Protein AF-A7THE0-F1 (afdb_monomer)

Foldseek 3Di:
DDPVVVVVVVVVVLVVLVVCPVVDDPSDRDDDPPPPPDPPPDPPDDDPVNVVVVVVVVVVVVVVVVVVVVVVVVVVVVVVVVVVVVVVVVVVVVVVLVVVQVVCVVVVNQDPVSVVVVVVVVVVVVVCVVVVVDDPVRVVVVVVVVVVVCVVCCPDPVNVVVVVVVVVVVVVVVVPDPPPPDDDDPPPPPDDPPDDPPPDDPDDPDDDDDDDDDDD

Radius of gyration: 45.32 Å; Cα contacts (8 Å, |Δi|>4): 30; chains: 1; bounding box: 118×80×80 Å

Sequence (216 aa):
MSSTGKATELQATMAVNSLLSNILPGANKMRKSNDNNNNKKNSKGTSKAQLIDRNLKRNLEIMDLDTHKFTKKNKIKKNKKIKKNVIKQNELKEIADLEIFKKHKIENNLTLSEKKKLNKIISKNLNKIKSRELDSDDQEELDDVQKFILDQTSNSQSYNKSKKRKTRRKEFKEFKNPDKNSSMDHRYPGLTPGLAPVGLSDEEDSSDEDDDRNDY

InterPro domains:
  IPR031404 Regulator of rDNA transcription 14 [PF17075] (6-206)

pLDDT: mean 77.17, std 16.47, range [40.34, 97.56]

Secondary structure (DSSP, 8-state):
--HHHHHHHHHHHHHHHHHHHHHSTT------TT--SS--SS-S---HHHHHHHHHHHHHHHHHHHHHHHHHHHHHHHHHHHHHHHHHHHHHHHHHHHHHHHHHHHTT---HHHHHHHHHHHHHHHHHHHTT---HHHHHHHHHHHHHHHHHHHTSHHHHHHHHHHHHHHHHHHHS-SS--S------TT--TT---TT--S--------------

Solvent-accessible surface area (backbone atoms only — not comparable to full-atom values): 13378 Å² total; per-residue (Å²): 132,70,71,66,57,58,56,54,49,53,52,50,52,51,52,51,39,52,52,44,33,73,73,40,91,87,41,75,59,83,68,67,88,82,74,80,81,79,85,88,78,82,82,83,77,71,49,74,66,53,53,50,52,52,50,52,51,52,49,50,51,53,50,51,54,50,50,52,54,49,49,52,54,49,50,53,53,50,51,53,51,51,53,52,51,52,51,54,53,49,53,53,48,53,52,54,51,49,54,50,49,52,50,26,56,76,70,69,65,64,47,74,68,53,52,52,53,51,51,53,51,51,54,53,53,52,49,40,63,70,67,68,71,58,55,76,69,57,46,53,55,47,52,51,50,50,49,53,50,47,60,66,48,54,72,34,67,66,46,48,52,52,52,55,54,53,51,55,57,51,53,60,52,64,75,63,61,94,81,70,93,64,97,68,81,88,69,59,88,87,70,58,89,93,57,79,72,89,83,70,76,97,77,78,92,70,86,76,85,81,76,93,79,78,93,133

Organism: Vanderwaltozyma polyspora (strain ATCC 22028 / DSM 70294 / BCRC 21397 / CBS 2163 / NBRC 10782 / NRRL Y-8283 / UCD 57-17) (NCBI:txid436907)

Mean predicted aligned error: 20.91 Å

Structure (mmCIF, N/CA/C/O backbone):
data_AF-A7THE0-F1
#
_entry.id   AF-A7THE0-F1
#
loop_
_atom_site.group_PDB
_atom_site.id
_atom_site.type_symbol
_atom_site.label_atom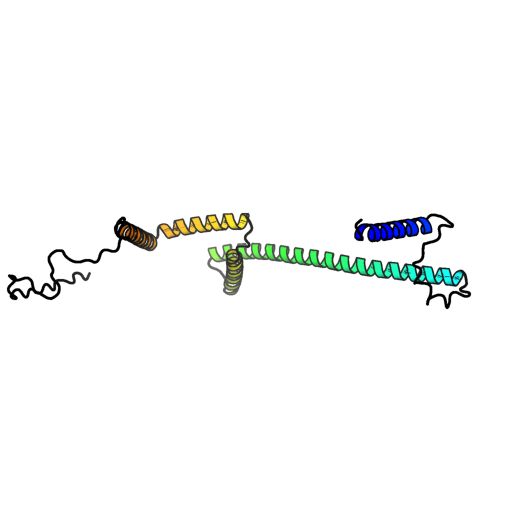_id
_atom_site.label_alt_id
_atom_site.label_comp_id
_atom_site.label_asym_id
_atom_site.label_entity_id
_atom_site.label_seq_id
_atom_site.pdbx_PDB_ins_code
_atom_site.Cartn_x
_atom_site.Cartn_y
_atom_site.Cartn_z
_atom_site.occupancy
_atom_site.B_iso_or_equiv
_atom_site.auth_seq_id
_atom_site.auth_comp_id
_atom_site.auth_asym_id
_atom_site.auth_atom_id
_atom_site.pdbx_PDB_model_num
ATOM 1 N N . MET A 1 1 ? 23.774 -27.500 -41.920 1.00 44.22 1 MET A N 1
ATOM 2 C CA . MET A 1 1 ? 24.676 -26.466 -41.357 1.00 44.22 1 MET A CA 1
ATOM 3 C C . MET A 1 1 ? 23.845 -25.229 -41.033 1.00 44.22 1 MET A C 1
ATOM 5 O O . MET A 1 1 ? 23.320 -24.627 -41.960 1.00 44.22 1 MET A O 1
ATOM 9 N N . SER A 1 2 ? 23.628 -24.922 -39.746 1.00 56.84 2 SER A N 1
ATOM 10 C CA . SER A 1 2 ? 22.669 -23.891 -39.303 1.00 56.84 2 SER A CA 1
ATOM 11 C C . SER A 1 2 ? 23.062 -22.488 -39.783 1.00 56.84 2 SER A C 1
ATOM 13 O O . SER A 1 2 ? 24.180 -22.034 -39.540 1.00 56.84 2 SER A O 1
ATOM 15 N N . SER A 1 3 ? 22.142 -21.787 -40.447 1.00 65.38 3 SER A N 1
ATOM 16 C CA . SER A 1 3 ? 22.335 -20.412 -40.932 1.00 65.38 3 SER A CA 1
ATOM 17 C C . SER A 1 3 ? 22.519 -19.397 -39.800 1.00 65.38 3 SER A C 1
ATOM 19 O O . SER A 1 3 ? 23.183 -18.379 -39.999 1.00 65.38 3 SER A O 1
ATOM 21 N N . THR A 1 4 ? 22.002 -19.687 -38.601 1.00 72.81 4 THR A N 1
ATOM 22 C CA . THR A 1 4 ? 22.133 -18.809 -37.428 1.00 72.81 4 THR A CA 1
ATOM 23 C C . THR A 1 4 ? 23.581 -18.686 -36.955 1.00 72.81 4 THR A C 1
ATOM 25 O O . THR A 1 4 ? 24.005 -17.591 -36.591 1.00 72.81 4 THR A O 1
ATOM 28 N N . GLY A 1 5 ? 24.366 -19.768 -37.050 1.00 81.88 5 GLY A N 1
ATOM 29 C CA . GLY A 1 5 ? 25.766 -19.794 -36.615 1.00 81.88 5 GLY A CA 1
ATOM 30 C C . GLY A 1 5 ? 26.656 -18.829 -37.403 1.00 81.88 5 GLY A C 1
ATOM 31 O O . GLY A 1 5 ? 27.457 -18.103 -36.817 1.00 81.88 5 GLY A O 1
ATOM 32 N N . LYS A 1 6 ? 26.442 -18.734 -38.723 1.00 82.75 6 LYS A N 1
ATOM 33 C CA . LYS A 1 6 ? 27.211 -17.834 -39.602 1.00 82.75 6 LYS A CA 1
ATOM 34 C C . LYS A 1 6 ? 26.997 -16.357 -39.262 1.00 82.75 6 LYS A C 1
ATOM 36 O O . LYS A 1 6 ? 27.933 -15.566 -39.335 1.00 82.75 6 LYS A O 1
ATOM 41 N N . ALA A 1 7 ? 25.774 -15.972 -38.887 1.00 83.31 7 ALA A N 1
ATOM 42 C CA . ALA A 1 7 ? 25.457 -14.591 -38.523 1.00 83.31 7 ALA A CA 1
ATOM 43 C C . ALA A 1 7 ? 26.103 -14.194 -37.186 1.00 83.31 7 ALA A C 1
ATOM 45 O O . ALA A 1 7 ? 26.684 -13.113 -37.077 1.00 83.31 7 ALA A O 1
ATOM 46 N N . THR A 1 8 ? 26.050 -15.086 -36.192 1.00 88.12 8 THR A N 1
ATOM 47 C CA . THR A 1 8 ? 26.706 -14.876 -34.893 1.00 88.12 8 THR A CA 1
ATOM 48 C C . THR A 1 8 ? 28.227 -14.832 -35.015 1.00 88.12 8 THR A C 1
ATOM 50 O O . THR A 1 8 ? 28.861 -13.977 -34.403 1.00 88.12 8 THR A O 1
ATOM 53 N N . GLU A 1 9 ? 28.816 -15.686 -35.854 1.00 87.38 9 GLU A N 1
ATOM 54 C CA . GLU A 1 9 ? 30.257 -15.706 -36.123 1.00 87.38 9 GLU A CA 1
ATOM 55 C C . GLU A 1 9 ? 30.718 -14.413 -36.817 1.00 87.38 9 GLU A C 1
ATOM 57 O O . GLU A 1 9 ? 31.704 -13.796 -36.410 1.00 87.38 9 GLU A O 1
ATOM 62 N N . LEU A 1 10 ? 29.950 -13.917 -37.795 1.00 86.88 10 LEU A N 1
ATOM 63 C CA . LEU A 1 10 ? 30.188 -12.608 -38.411 1.00 86.88 10 LEU A CA 1
ATOM 64 C C . LEU A 1 10 ? 30.108 -11.463 -37.392 1.00 86.88 10 LEU A C 1
ATOM 66 O O . LEU A 1 10 ? 30.933 -10.553 -37.412 1.00 86.88 10 LEU A O 1
ATOM 70 N N . GLN A 1 11 ? 29.145 -11.492 -36.472 1.00 85.25 11 GLN A N 1
ATOM 71 C CA . GLN A 1 11 ? 29.024 -10.449 -35.453 1.00 85.25 11 GLN A CA 1
ATOM 72 C C . GLN A 1 11 ? 30.190 -10.483 -34.453 1.00 85.25 11 GLN A C 1
ATOM 74 O O . GLN A 1 11 ? 30.722 -9.427 -34.098 1.00 85.25 11 GLN A O 1
ATOM 79 N N . ALA A 1 12 ? 30.621 -11.679 -34.043 1.00 87.44 12 ALA A N 1
ATOM 80 C CA . ALA A 1 12 ? 31.766 -11.867 -33.159 1.00 87.44 12 ALA A CA 1
ATOM 81 C C . ALA A 1 12 ? 33.075 -11.404 -33.820 1.00 87.44 12 ALA A C 1
ATOM 83 O O . ALA A 1 12 ? 33.818 -10.619 -33.230 1.00 87.44 12 ALA A O 1
ATOM 84 N N . THR A 1 13 ? 33.324 -11.798 -35.072 1.00 88.00 13 THR A N 1
ATOM 85 C CA . THR A 1 13 ? 34.516 -11.371 -35.827 1.00 88.00 13 THR A CA 1
ATOM 86 C C . THR A 1 13 ? 34.541 -9.857 -36.047 1.00 88.00 13 THR A C 1
ATOM 88 O O . THR A 1 13 ? 35.588 -9.231 -35.892 1.00 88.00 13 THR A O 1
ATOM 91 N N . MET A 1 14 ? 33.392 -9.224 -36.314 1.00 86.19 14 MET A N 1
ATOM 92 C CA . MET A 1 14 ? 33.298 -7.762 -36.411 1.00 86.19 14 MET A CA 1
ATOM 93 C C . MET A 1 14 ? 33.605 -7.053 -35.083 1.00 86.19 14 MET A C 1
ATOM 95 O O . MET A 1 14 ? 34.266 -6.011 -35.093 1.00 86.19 14 MET A O 1
ATOM 99 N N . ALA A 1 15 ? 33.146 -7.595 -33.951 1.00 86.50 15 ALA A N 1
ATOM 100 C CA . ALA A 1 15 ? 33.437 -7.038 -32.631 1.00 86.50 15 ALA A CA 1
ATOM 101 C C . ALA A 1 15 ? 34.935 -7.132 -32.302 1.00 86.50 15 ALA A C 1
ATOM 103 O O . ALA A 1 15 ? 35.536 -6.130 -31.911 1.00 86.50 15 ALA A O 1
ATOM 104 N N . VAL A 1 16 ? 35.550 -8.295 -32.546 1.00 88.81 16 VAL A N 1
ATOM 105 C CA . VAL A 1 16 ? 36.991 -8.522 -32.349 1.00 88.81 16 VAL A CA 1
ATOM 106 C C . VAL A 1 16 ? 37.818 -7.605 -33.250 1.00 88.81 16 VAL A C 1
ATOM 108 O O . VAL A 1 16 ? 38.700 -6.904 -32.757 1.00 88.81 16 VAL A O 1
ATOM 111 N N . ASN A 1 17 ? 37.486 -7.510 -34.541 1.00 87.69 17 ASN A N 1
ATOM 112 C CA . ASN A 1 17 ? 38.192 -6.630 -35.477 1.00 87.69 17 ASN A CA 1
ATOM 113 C C . ASN A 1 17 ? 38.076 -5.149 -35.095 1.00 87.69 17 ASN A C 1
ATOM 115 O O . ASN A 1 17 ? 39.031 -4.398 -35.274 1.00 87.69 17 ASN A O 1
ATOM 119 N N . SER A 1 18 ? 36.936 -4.721 -34.539 1.00 86.88 18 SER A N 1
ATOM 120 C CA . SER A 1 18 ? 36.783 -3.350 -34.037 1.00 86.88 18 SER A CA 1
ATOM 121 C C . SER A 1 18 ? 37.623 -3.078 -32.785 1.00 86.88 18 SER A C 1
ATOM 123 O O . SER A 1 18 ? 38.028 -1.937 -32.570 1.00 86.88 18 SER A O 1
ATOM 125 N N . LEU A 1 19 ? 37.851 -4.090 -31.948 1.00 87.56 19 LEU A N 1
ATOM 126 C CA . LEU A 1 19 ? 38.683 -3.992 -30.749 1.00 87.56 19 LEU A CA 1
ATOM 127 C C . LEU A 1 19 ? 40.169 -3.956 -31.132 1.00 87.56 19 LEU A C 1
ATOM 129 O O . LEU A 1 19 ? 40.896 -3.063 -30.700 1.00 87.56 19 LEU A O 1
ATOM 133 N N . LEU A 1 20 ? 40.588 -4.850 -32.033 1.00 88.38 20 LEU A N 1
ATOM 134 C CA . LEU A 1 20 ? 41.945 -4.894 -32.583 1.00 88.38 20 LEU A CA 1
ATOM 135 C C . LEU A 1 20 ? 42.311 -3.598 -33.314 1.00 88.38 20 LEU A C 1
ATOM 137 O O . LEU A 1 20 ? 43.407 -3.086 -33.103 1.00 88.38 20 LEU A O 1
ATOM 141 N N . SER A 1 21 ? 41.389 -3.013 -34.092 1.00 87.06 21 SER A N 1
ATOM 142 C CA . SER A 1 21 ? 41.632 -1.737 -34.788 1.00 87.06 21 SER A CA 1
ATOM 143 C C . SER A 1 21 ? 41.849 -0.544 -33.858 1.00 87.06 21 SER A C 1
ATOM 145 O O . SER A 1 21 ? 42.409 0.464 -34.277 1.00 87.06 21 SER A O 1
ATOM 147 N N . ASN A 1 22 ? 41.385 -0.634 -32.610 1.00 86.12 22 ASN A N 1
ATOM 148 C CA . ASN A 1 22 ? 41.573 0.426 -31.622 1.00 86.12 22 ASN A CA 1
ATOM 149 C C . ASN A 1 22 ? 42.879 0.266 -30.830 1.00 86.12 22 ASN A C 1
ATOM 151 O O . ASN A 1 22 ? 43.379 1.255 -30.302 1.00 86.12 22 ASN A O 1
ATOM 155 N N . ILE A 1 23 ? 43.404 -0.959 -30.720 1.00 88.56 23 ILE A N 1
ATOM 156 C CA . ILE A 1 23 ? 44.591 -1.277 -29.911 1.00 88.56 23 ILE A CA 1
ATOM 157 C C . ILE A 1 23 ? 45.862 -1.298 -30.768 1.00 88.56 23 ILE A C 1
ATOM 159 O O . ILE A 1 23 ? 46.906 -0.830 -30.321 1.00 88.56 23 ILE A O 1
ATOM 163 N N . LEU A 1 24 ? 45.791 -1.836 -31.989 1.00 81.12 24 LEU A N 1
ATOM 164 C CA . LEU A 1 24 ? 46.957 -2.022 -32.850 1.00 81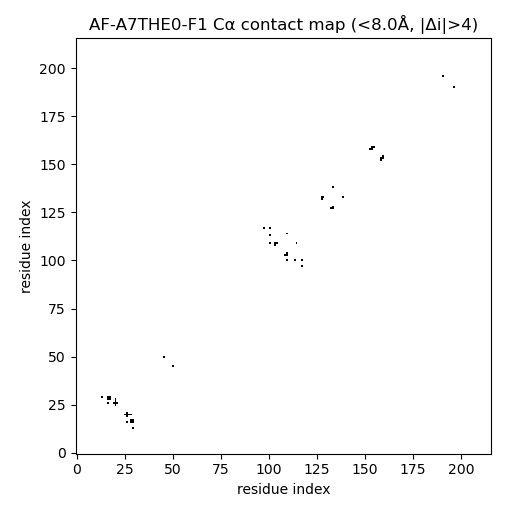.12 24 LEU A CA 1
ATOM 165 C C . LEU A 1 24 ? 47.051 -0.912 -33.909 1.00 81.12 24 LEU A C 1
ATOM 167 O O . LEU A 1 24 ? 46.158 -0.796 -34.756 1.00 81.12 24 LEU A O 1
ATOM 171 N N . PRO A 1 25 ? 48.150 -0.134 -33.935 1.00 82.94 25 PRO A N 1
ATOM 172 C CA . PRO A 1 25 ? 48.453 0.742 -35.059 1.00 82.94 25 PRO A CA 1
ATOM 173 C C . PRO A 1 25 ? 48.512 -0.079 -36.356 1.00 82.94 25 PRO A C 1
ATOM 175 O O . PRO A 1 25 ? 49.251 -1.054 -36.446 1.00 82.94 25 PRO A O 1
ATOM 178 N N . GLY A 1 26 ? 47.718 0.300 -37.360 1.00 79.50 26 GLY A N 1
ATOM 179 C CA . GLY A 1 26 ? 47.674 -0.374 -38.666 1.00 79.50 26 GLY A CA 1
ATOM 180 C C . GLY A 1 26 ? 46.602 -1.462 -38.821 1.00 79.50 26 GLY A C 1
ATOM 181 O O . GLY A 1 26 ? 46.376 -1.923 -39.939 1.00 79.50 26 GLY A O 1
ATOM 182 N N . ALA A 1 27 ? 45.881 -1.840 -37.760 1.00 78.12 27 ALA A N 1
ATOM 183 C CA . ALA A 1 27 ? 44.745 -2.751 -37.884 1.00 78.12 27 ALA A CA 1
ATOM 184 C C . ALA A 1 27 ? 43.523 -2.018 -38.476 1.00 78.12 27 ALA A C 1
ATOM 186 O O . ALA A 1 27 ? 42.862 -1.207 -37.826 1.00 78.12 27 ALA A O 1
ATOM 187 N N . ASN A 1 28 ? 43.210 -2.291 -39.744 1.00 75.69 28 ASN A N 1
ATOM 188 C CA . ASN A 1 28 ? 42.105 -1.643 -40.449 1.00 75.69 28 ASN A CA 1
ATOM 189 C C . ASN A 1 28 ? 40.749 -2.210 -40.003 1.00 75.69 28 ASN A C 1
ATOM 191 O O . ASN A 1 28 ? 40.470 -3.395 -40.176 1.00 75.69 28 ASN A O 1
ATOM 195 N N . LYS A 1 29 ? 39.857 -1.348 -39.496 1.00 75.88 29 LYS A N 1
ATOM 196 C CA . LYS A 1 29 ? 38.466 -1.726 -39.207 1.00 75.88 29 LYS A CA 1
ATOM 197 C C . LYS A 1 29 ? 37.788 -2.210 -40.494 1.00 75.88 29 LYS A C 1
ATOM 199 O O . LYS A 1 29 ? 37.621 -1.418 -41.423 1.00 75.88 29 LYS A O 1
ATOM 204 N N . MET A 1 30 ? 37.356 -3.476 -40.535 1.00 69.25 30 MET A N 1
ATOM 205 C CA . MET A 1 30 ? 36.554 -4.009 -41.642 1.00 69.25 30 MET A CA 1
ATOM 206 C C . MET A 1 30 ? 35.246 -3.213 -41.744 1.00 69.25 30 MET A C 1
ATOM 208 O O . MET A 1 30 ? 34.355 -3.329 -40.901 1.00 69.25 30 MET A O 1
ATOM 212 N N . ARG A 1 31 ? 35.148 -2.345 -42.754 1.00 63.66 31 ARG A N 1
ATOM 213 C CA . ARG A 1 31 ? 33.939 -1.567 -43.041 1.00 63.66 31 ARG A CA 1
ATOM 214 C C . ARG A 1 31 ? 32.973 -2.458 -43.814 1.00 63.66 31 ARG A C 1
ATOM 216 O O . ARG A 1 31 ? 33.389 -3.138 -44.748 1.00 63.66 31 ARG A O 1
ATOM 223 N N . LYS A 1 32 ? 31.686 -2.457 -43.447 1.00 60.91 32 LYS A N 1
ATOM 224 C CA . LYS A 1 32 ? 30.655 -3.089 -44.282 1.00 60.91 32 LYS A CA 1
ATOM 225 C C . LYS A 1 32 ? 30.692 -2.417 -45.654 1.00 60.91 32 LYS A C 1
ATOM 227 O O . LYS A 1 32 ? 30.684 -1.191 -45.730 1.00 60.91 32 LYS A O 1
ATOM 232 N N . SER A 1 33 ? 30.720 -3.224 -46.714 1.00 57.97 33 SER A N 1
ATOM 233 C CA . SER A 1 33 ? 30.850 -2.784 -48.113 1.00 57.97 33 SER A CA 1
ATOM 234 C C . SER A 1 33 ? 29.820 -1.726 -48.550 1.00 57.97 33 SER A C 1
ATOM 236 O O . SER A 1 33 ? 30.026 -1.060 -49.560 1.00 57.97 33 SER A O 1
ATOM 238 N N . ASN A 1 34 ? 28.734 -1.539 -47.793 1.00 53.22 34 ASN A N 1
ATOM 239 C CA . ASN A 1 34 ? 27.631 -0.645 -48.148 1.00 53.22 34 ASN A CA 1
ATOM 240 C C . ASN A 1 34 ? 27.696 0.757 -47.520 1.00 53.22 34 ASN A C 1
ATOM 242 O O . ASN A 1 34 ? 26.835 1.572 -47.821 1.00 53.22 34 ASN A O 1
ATOM 246 N N . ASP A 1 35 ? 28.711 1.084 -46.715 1.00 50.34 35 ASP A N 1
ATOM 247 C CA . ASP A 1 35 ? 28.836 2.419 -46.094 1.00 50.34 35 ASP A CA 1
ATOM 248 C C . ASP A 1 35 ? 29.736 3.393 -46.885 1.00 50.34 35 ASP A C 1
ATOM 250 O O . ASP A 1 35 ? 30.268 4.367 -46.346 1.00 50.34 35 ASP A O 1
ATOM 254 N N . ASN A 1 36 ? 29.938 3.146 -48.185 1.00 47.75 36 ASN A N 1
ATOM 255 C CA . ASN A 1 36 ? 30.787 4.000 -49.023 1.00 47.75 36 ASN A CA 1
ATOM 256 C C . ASN A 1 36 ? 30.090 5.237 -49.605 1.00 47.75 36 ASN A C 1
ATOM 258 O O . ASN A 1 36 ? 30.784 6.126 -50.096 1.00 47.75 36 ASN A O 1
ATOM 262 N N . ASN A 1 37 ? 28.773 5.376 -49.470 1.00 45.72 37 ASN A N 1
ATOM 263 C CA . ASN A 1 37 ? 28.049 6.518 -50.020 1.00 45.72 37 ASN A CA 1
ATOM 264 C C . ASN A 1 37 ? 27.330 7.278 -48.903 1.00 45.72 37 ASN A C 1
ATOM 266 O O . ASN A 1 37 ? 26.187 6.968 -48.596 1.00 45.72 37 ASN A O 1
ATOM 270 N N . ASN A 1 38 ? 28.015 8.248 -48.272 1.00 47.16 38 ASN A N 1
ATOM 271 C CA . ASN A 1 38 ? 27.510 9.637 -48.180 1.00 47.16 38 ASN A CA 1
ATOM 272 C C . ASN A 1 38 ? 28.210 10.581 -47.188 1.00 47.16 38 ASN A C 1
ATOM 274 O O . ASN A 1 38 ? 27.948 11.774 -47.265 1.00 47.16 38 ASN A O 1
ATOM 278 N N . ASN A 1 39 ? 29.167 10.167 -46.348 1.00 47.12 39 ASN A N 1
ATOM 279 C CA . ASN A 1 39 ? 29.729 11.096 -45.339 1.00 47.12 39 ASN A CA 1
ATOM 280 C C . ASN A 1 39 ? 31.212 11.478 -45.511 1.00 47.12 39 ASN A C 1
ATOM 282 O O . ASN A 1 39 ? 31.903 11.774 -44.539 1.00 47.12 39 ASN A O 1
ATOM 286 N N . LYS A 1 40 ? 31.715 11.536 -46.752 1.00 47.66 40 LYS A N 1
ATOM 287 C CA . LYS A 1 40 ? 33.062 12.064 -47.079 1.00 47.66 40 LYS A CA 1
ATOM 288 C C . LYS A 1 40 ? 33.068 13.491 -47.652 1.00 47.66 40 LYS A C 1
ATOM 290 O O . LYS A 1 40 ? 34.009 13.874 -48.343 1.00 47.66 40 LYS A O 1
ATOM 295 N N . LYS A 1 41 ? 32.063 14.314 -47.350 1.00 47.53 41 LYS A N 1
ATOM 296 C CA . LYS A 1 41 ? 32.142 15.762 -47.593 1.00 47.53 41 LYS A CA 1
ATOM 297 C C . LYS A 1 41 ? 32.293 16.473 -46.245 1.00 47.53 41 LYS A C 1
ATOM 299 O O . LYS A 1 41 ? 31.423 16.352 -45.395 1.00 47.53 41 LYS A O 1
ATOM 304 N N . ASN A 1 42 ? 33.420 17.180 -46.084 1.00 51.59 42 ASN A N 1
ATOM 305 C CA . ASN A 1 42 ? 33.715 18.221 -45.073 1.00 51.59 42 ASN A CA 1
ATOM 306 C C . ASN A 1 42 ? 34.776 17.929 -43.987 1.00 51.59 42 ASN A C 1
ATOM 308 O O . ASN A 1 42 ? 34.784 18.600 -42.958 1.00 51.59 42 ASN A O 1
ATOM 312 N N . SER A 1 43 ? 35.748 17.038 -44.221 1.00 55.56 43 SER A N 1
ATOM 313 C CA . SER A 1 43 ? 36.986 17.007 -43.406 1.00 55.56 43 SER A CA 1
ATOM 314 C C . SER A 1 43 ? 38.223 17.571 -44.122 1.00 55.56 43 SER A C 1
ATOM 316 O O . SER A 1 43 ? 39.350 17.267 -43.733 1.00 55.56 43 SER A O 1
ATOM 318 N N . LYS A 1 44 ? 38.047 18.388 -45.171 1.00 55.22 44 LYS A N 1
ATOM 319 C CA . LYS A 1 44 ? 39.148 19.195 -45.717 1.00 55.22 44 LYS A CA 1
ATOM 320 C C . LYS A 1 44 ? 39.447 20.325 -44.728 1.00 55.22 44 LYS A C 1
ATOM 322 O O . LYS A 1 44 ? 38.664 21.255 -44.603 1.00 55.22 44 LYS A O 1
ATOM 327 N N . GLY A 1 45 ? 40.578 20.214 -44.034 1.00 59.16 45 GLY A N 1
ATOM 328 C CA . GLY A 1 45 ? 41.293 21.372 -43.497 1.00 59.16 45 GLY A CA 1
ATOM 329 C C . GLY A 1 45 ? 40.886 21.889 -42.120 1.00 59.16 45 GLY A C 1
ATOM 330 O O . GLY A 1 45 ? 41.144 23.056 -41.845 1.00 59.16 45 GLY A O 1
ATOM 331 N N . THR A 1 46 ? 40.302 21.081 -41.228 1.00 64.75 46 THR A N 1
ATOM 332 C CA . THR A 1 46 ? 40.194 21.542 -39.836 1.00 64.75 46 THR A CA 1
ATOM 333 C C . THR A 1 46 ? 41.580 21.580 -39.212 1.00 64.75 46 THR A C 1
ATOM 335 O O . THR A 1 46 ? 42.255 20.548 -39.163 1.00 64.75 4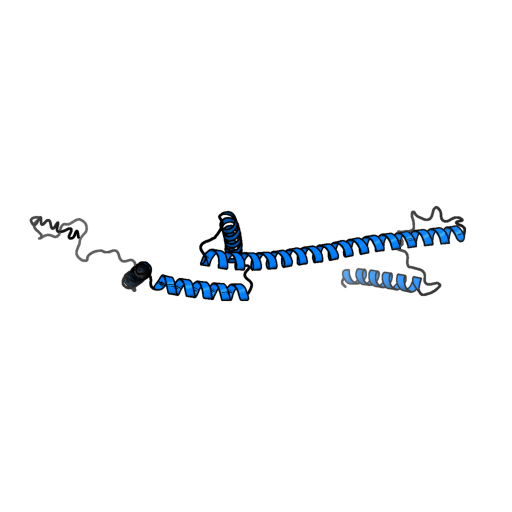6 THR A O 1
ATOM 338 N N . SER A 1 47 ? 42.010 22.750 -38.741 1.00 80.50 47 SER A N 1
ATOM 339 C CA . SER A 1 47 ? 43.279 22.887 -38.026 1.00 80.50 47 SER A CA 1
ATOM 340 C C . SER A 1 47 ? 43.333 21.897 -36.855 1.00 80.50 47 SER A C 1
ATOM 342 O O . SER A 1 47 ? 42.298 21.520 -36.297 1.00 80.50 47 SER A O 1
ATOM 344 N N . LYS A 1 48 ? 44.534 21.464 -36.446 1.00 84.00 48 LYS A N 1
ATOM 345 C CA . LYS A 1 48 ? 44.689 20.594 -35.263 1.00 84.00 48 LYS A CA 1
ATOM 346 C C . LYS A 1 48 ? 43.958 21.176 -34.040 1.00 84.00 48 LYS A C 1
ATOM 348 O O . LYS A 1 48 ? 43.338 20.427 -33.295 1.00 84.00 48 LYS A O 1
ATOM 353 N N . ALA A 1 49 ? 43.937 22.505 -33.907 1.00 86.25 49 ALA A N 1
ATOM 354 C CA . ALA A 1 49 ? 43.174 23.215 -32.884 1.00 86.25 49 ALA A CA 1
ATOM 355 C C . ALA A 1 49 ? 41.653 22.992 -32.994 1.00 86.25 49 ALA A C 1
ATOM 357 O O . ALA A 1 49 ? 41.011 22.709 -31.990 1.00 86.25 49 ALA A O 1
ATOM 358 N N . GLN A 1 50 ? 41.073 23.037 -34.199 1.00 87.50 50 GLN A N 1
ATOM 359 C CA . GLN A 1 50 ? 39.646 22.747 -34.401 1.00 87.50 50 GLN A CA 1
ATOM 360 C C . GLN A 1 50 ? 39.289 21.284 -34.108 1.00 87.50 50 GLN A C 1
ATOM 362 O O . GLN A 1 50 ? 38.189 21.009 -33.634 1.00 87.50 50 GLN A O 1
ATOM 367 N N . LEU A 1 51 ? 40.191 20.334 -34.377 1.00 86.06 51 LEU A N 1
ATOM 368 C CA . LEU A 1 51 ? 39.983 18.932 -33.991 1.00 86.06 51 LEU A CA 1
ATOM 369 C C . LEU A 1 51 ? 39.969 18.767 -32.469 1.00 86.06 51 LEU A C 1
ATOM 371 O O . LEU A 1 51 ? 39.110 18.061 -31.943 1.00 86.06 51 LEU A O 1
ATOM 375 N N . ILE A 1 52 ? 40.886 19.443 -31.774 1.00 86.69 52 ILE A N 1
ATOM 376 C CA . ILE A 1 52 ? 40.939 19.449 -30.309 1.00 86.69 52 ILE A CA 1
ATOM 377 C C . ILE A 1 52 ? 39.662 20.081 -29.741 1.00 86.69 52 ILE A C 1
ATOM 379 O O . ILE A 1 52 ? 39.002 19.442 -28.929 1.00 86.69 52 ILE A O 1
ATOM 383 N N . ASP A 1 53 ? 39.251 21.258 -30.222 1.00 90.75 53 ASP A N 1
ATOM 384 C CA . ASP A 1 53 ? 38.016 21.932 -29.787 1.00 90.75 53 ASP A CA 1
ATOM 385 C C . ASP A 1 53 ? 36.769 21.057 -30.003 1.00 90.75 53 ASP A C 1
ATOM 387 O O . ASP A 1 53 ? 35.941 20.905 -29.106 1.00 90.75 53 ASP A O 1
ATOM 391 N N . ARG A 1 54 ? 36.660 20.393 -31.162 1.00 87.06 54 ARG A N 1
ATOM 392 C CA . ARG A 1 54 ? 35.558 19.456 -31.438 1.00 87.06 54 ARG A CA 1
ATOM 393 C C . ARG A 1 54 ? 35.547 18.269 -30.481 1.00 87.06 54 ARG A C 1
ATOM 395 O O . ARG A 1 54 ? 34.476 17.892 -30.016 1.00 87.06 54 ARG A O 1
ATOM 402 N N . ASN A 1 55 ? 36.704 17.677 -30.193 1.00 90.06 55 ASN A N 1
ATOM 403 C CA . AS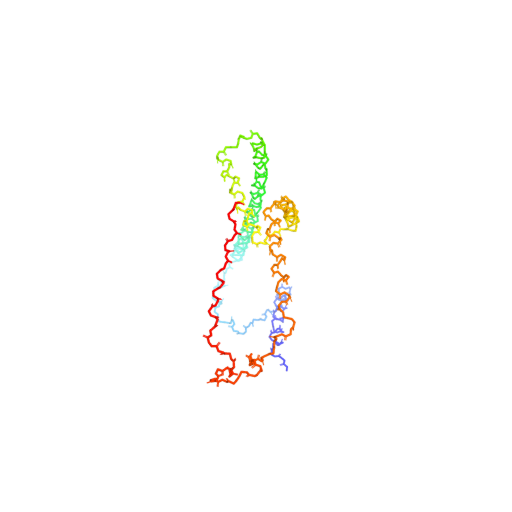N A 1 55 ? 36.794 16.553 -29.260 1.00 90.06 55 ASN A CA 1
ATOM 404 C C . ASN A 1 55 ? 36.477 16.986 -27.824 1.00 90.06 55 ASN A C 1
ATOM 406 O O . ASN A 1 55 ? 35.766 16.268 -27.125 1.00 90.06 55 ASN A O 1
ATOM 410 N N . LEU A 1 56 ? 36.943 18.165 -27.403 1.00 90.56 56 LEU A N 1
ATOM 411 C CA . LEU A 1 56 ? 36.621 18.735 -26.095 1.00 90.56 56 LEU A CA 1
ATOM 412 C C . LEU A 1 56 ? 35.116 18.984 -25.957 1.00 90.56 56 LEU A C 1
ATOM 414 O O . LEU A 1 56 ? 34.523 18.512 -24.992 1.00 90.56 56 LEU A O 1
ATOM 418 N N . LYS A 1 57 ? 34.474 19.617 -26.947 1.00 91.44 57 LYS A N 1
ATOM 419 C CA . LYS A 1 57 ? 33.013 19.813 -26.967 1.00 91.44 57 LYS A CA 1
ATOM 420 C C . LYS A 1 57 ? 32.252 18.496 -26.886 1.00 91.44 57 LYS A C 1
ATOM 422 O O . LYS A 1 57 ? 31.352 18.365 -26.068 1.00 91.44 57 LYS A O 1
ATOM 427 N N . ARG A 1 58 ? 32.658 17.491 -27.666 1.00 86.00 58 ARG A N 1
ATOM 428 C CA . ARG A 1 58 ? 32.020 16.169 -27.634 1.00 86.00 58 ARG A CA 1
ATOM 429 C C . ARG A 1 58 ? 32.169 15.480 -26.281 1.00 86.00 58 ARG A C 1
ATOM 431 O O . ARG A 1 58 ? 31.230 14.850 -25.813 1.00 86.00 58 ARG A O 1
ATOM 438 N N . ASN A 1 59 ? 33.340 15.588 -25.656 1.00 84.00 59 ASN A N 1
ATOM 439 C CA . ASN A 1 59 ? 33.569 15.032 -24.327 1.00 84.00 59 ASN A CA 1
ATOM 440 C C . ASN A 1 59 ? 32.713 15.742 -23.276 1.00 84.00 59 ASN A C 1
ATOM 442 O O . ASN A 1 59 ? 32.142 15.062 -22.429 1.00 84.00 59 ASN A O 1
ATOM 446 N N . LEU A 1 60 ? 32.582 17.071 -23.359 1.00 86.88 60 LEU A N 1
ATOM 447 C CA . LEU A 1 60 ? 31.680 17.842 -22.500 1.00 86.88 60 LEU A CA 1
ATOM 448 C C . LEU A 1 60 ? 30.224 17.412 -22.700 1.00 86.88 60 LEU A C 1
ATOM 450 O O . LEU A 1 60 ? 29.561 17.101 -21.724 1.00 86.88 60 LEU A O 1
ATOM 454 N N . GLU A 1 61 ? 29.756 17.262 -23.941 1.00 84.81 61 GLU A N 1
ATOM 455 C CA . GLU A 1 61 ? 28.405 16.759 -24.230 1.00 84.81 61 GLU A CA 1
ATOM 456 C C . GLU A 1 61 ? 28.172 15.349 -23.664 1.00 84.81 61 GLU A C 1
ATOM 458 O O . GLU A 1 61 ? 27.119 15.072 -23.094 1.00 84.81 61 GLU A O 1
ATOM 463 N N . ILE A 1 62 ? 29.147 14.441 -23.793 1.00 79.88 62 ILE A N 1
ATOM 464 C CA . ILE A 1 62 ? 29.058 13.087 -23.224 1.00 79.88 62 ILE A CA 1
ATOM 465 C C . ILE A 1 62 ? 29.012 13.155 -21.692 1.00 79.88 62 ILE A C 1
ATOM 467 O O . ILE A 1 62 ? 28.170 12.494 -21.081 1.00 79.88 62 ILE A O 1
ATOM 471 N N . MET A 1 63 ? 29.862 13.984 -21.078 1.00 82.12 63 MET A N 1
ATOM 472 C CA . MET A 1 63 ? 29.850 14.229 -19.634 1.00 82.12 63 MET A CA 1
ATOM 473 C C . MET A 1 63 ? 28.508 14.816 -19.179 1.00 82.12 63 MET A C 1
ATOM 475 O O . MET A 1 63 ? 27.941 14.349 -18.193 1.00 82.12 63 MET A O 1
ATOM 479 N N . ASP A 1 64 ? 27.940 15.765 -19.916 1.00 83.50 64 ASP A N 1
ATOM 480 C CA . ASP A 1 64 ? 26.647 16.386 -19.619 1.00 83.50 64 ASP A CA 1
ATOM 481 C C . ASP A 1 64 ? 25.483 15.388 -19.760 1.00 83.50 64 ASP A C 1
ATOM 483 O O . ASP A 1 64 ? 24.582 15.324 -18.917 1.00 83.50 64 ASP A O 1
ATOM 487 N N . LEU A 1 65 ? 25.509 14.529 -20.782 1.00 80.56 65 LEU A N 1
ATOM 488 C CA . LEU A 1 65 ? 24.519 13.463 -20.952 1.00 80.56 65 LEU A CA 1
ATOM 489 C C . LEU A 1 65 ? 24.583 12.435 -19.815 1.00 80.56 65 LEU A C 1
ATOM 491 O O . LEU A 1 65 ? 23.539 11.994 -19.309 1.00 80.56 65 LEU A O 1
ATOM 495 N N . ASP A 1 66 ? 25.789 12.058 -19.394 1.00 84.88 66 ASP A N 1
ATOM 496 C CA . ASP A 1 66 ? 25.991 11.124 -18.289 1.00 84.88 66 ASP A CA 1
ATOM 497 C C . ASP A 1 66 ? 25.625 11.751 -16.939 1.00 84.88 66 ASP A C 1
ATOM 499 O O . ASP A 1 66 ? 24.950 11.099 -16.131 1.00 84.88 66 ASP A O 1
ATOM 503 N N . THR A 1 67 ? 25.935 13.032 -16.712 1.00 86.88 67 THR A N 1
ATOM 504 C CA . THR A 1 67 ? 25.500 13.754 -15.505 1.00 86.88 67 THR A CA 1
ATOM 505 C C . THR A 1 67 ? 23.977 13.872 -15.450 1.00 86.88 67 THR A C 1
ATOM 507 O O . THR A 1 67 ? 23.386 13.653 -14.389 1.00 86.88 67 THR A O 1
ATOM 510 N N . HIS A 1 68 ? 23.288 14.100 -16.572 1.00 87.19 68 HIS A N 1
ATOM 511 C CA . HIS A 1 68 ? 21.824 14.131 -16.604 1.00 87.19 68 HIS A CA 1
ATOM 512 C C . HIS A 1 68 ? 21.197 12.761 -16.273 1.00 87.19 68 HIS A C 1
ATOM 514 O O . HIS A 1 68 ? 20.274 12.656 -15.455 1.00 87.19 68 HIS A O 1
ATOM 520 N N . LYS A 1 69 ? 21.710 11.665 -16.850 1.00 87.94 69 LYS A N 1
ATOM 521 C CA . LYS A 1 69 ? 21.247 10.304 -16.504 1.00 87.94 69 LYS A CA 1
ATOM 522 C C . LYS A 1 69 ? 21.517 9.978 -15.032 1.00 87.94 69 LYS A C 1
ATOM 524 O O . LYS A 1 69 ? 20.645 9.424 -14.350 1.00 87.94 69 LYS A O 1
ATOM 529 N N . PHE A 1 70 ? 22.695 10.343 -14.529 1.00 85.50 70 PHE A N 1
ATOM 530 C CA . PHE A 1 70 ? 23.095 10.141 -13.139 1.00 85.50 70 PHE A CA 1
ATOM 531 C C . PHE A 1 70 ? 22.212 10.935 -12.163 1.00 85.50 70 PHE A C 1
ATOM 533 O O . PHE A 1 70 ? 21.672 10.361 -11.212 1.00 85.50 70 PHE A O 1
ATOM 540 N N . THR A 1 71 ? 21.970 12.221 -12.427 1.00 90.38 71 THR A N 1
ATOM 541 C CA . THR A 1 71 ? 21.102 13.083 -11.605 1.00 90.38 71 THR A CA 1
ATOM 542 C C . THR A 1 71 ? 19.651 12.604 -11.615 1.00 90.38 71 THR A C 1
ATOM 544 O O . THR A 1 71 ? 19.038 12.518 -10.547 1.00 90.38 71 THR A O 1
ATOM 547 N N . LYS A 1 72 ? 19.107 12.177 -12.767 1.00 92.62 72 LYS A N 1
ATOM 548 C CA . LYS A 1 72 ? 17.766 11.568 -12.853 1.00 92.62 72 LYS A CA 1
ATOM 549 C C . LYS A 1 72 ? 17.666 10.301 -11.998 1.00 92.62 72 LYS A C 1
ATOM 551 O O . LYS A 1 72 ? 16.728 10.164 -11.206 1.00 92.62 72 LYS A O 1
ATOM 556 N N . LYS A 1 73 ? 18.642 9.390 -12.100 1.00 91.69 73 LYS A N 1
ATOM 557 C CA . LYS A 1 73 ? 18.700 8.163 -11.281 1.00 91.69 73 LYS A CA 1
ATOM 558 C C . LYS A 1 73 ? 18.784 8.494 -9.786 1.00 91.69 73 LYS A C 1
ATOM 560 O O . LYS A 1 73 ? 18.074 7.879 -8.987 1.00 91.69 73 LYS A O 1
ATOM 565 N N . ASN A 1 74 ? 19.585 9.490 -9.407 1.00 93.88 74 ASN A N 1
ATOM 566 C CA . ASN A 1 74 ? 19.709 9.947 -8.022 1.00 93.88 74 ASN A CA 1
ATOM 567 C C . ASN A 1 74 ? 18.424 10.593 -7.495 1.00 93.88 74 ASN A C 1
ATOM 569 O O . ASN A 1 74 ? 18.010 10.276 -6.380 1.00 93.88 74 ASN A O 1
ATOM 573 N N . LYS A 1 75 ? 17.732 11.409 -8.299 1.00 96.06 75 LYS A N 1
ATOM 574 C CA . LYS A 1 75 ? 16.424 11.987 -7.949 1.00 96.06 75 LYS A CA 1
ATOM 575 C C . LYS A 1 75 ? 15.386 10.895 -7.693 1.00 96.06 75 LYS A C 1
ATOM 577 O O . LYS A 1 75 ? 14.697 10.931 -6.677 1.00 96.06 75 LYS A O 1
ATOM 582 N N . ILE A 1 76 ? 15.322 9.875 -8.553 1.00 95.81 76 ILE A N 1
ATOM 583 C CA . ILE A 1 76 ? 14.418 8.729 -8.367 1.00 95.81 76 ILE A CA 1
ATOM 584 C C . ILE A 1 76 ? 14.756 7.973 -7.074 1.00 95.81 76 ILE A C 1
ATOM 586 O O . ILE A 1 76 ? 13.856 7.679 -6.287 1.00 95.81 76 ILE A O 1
ATOM 590 N N . LYS A 1 77 ? 16.041 7.688 -6.814 1.00 94.88 77 LYS A N 1
ATOM 591 C CA . LYS A 1 77 ? 16.482 7.041 -5.565 1.00 94.88 77 LYS A CA 1
ATOM 592 C C . LYS A 1 77 ? 16.121 7.874 -4.329 1.00 94.88 77 LYS A C 1
ATOM 594 O O . LYS A 1 77 ? 15.593 7.316 -3.369 1.00 94.88 77 LYS A O 1
ATOM 599 N N . LYS A 1 78 ? 16.352 9.192 -4.357 1.00 96.25 78 LYS A N 1
ATOM 600 C CA . LYS A 1 78 ? 15.999 10.124 -3.271 1.00 96.25 78 LYS A CA 1
ATOM 601 C C . LYS A 1 78 ? 14.491 10.129 -3.020 1.00 96.25 78 LYS A C 1
ATOM 603 O O . LYS A 1 78 ? 14.068 9.932 -1.887 1.00 96.25 78 LYS A O 1
ATOM 608 N N . ASN A 1 79 ? 13.683 10.239 -4.072 1.00 96.62 79 ASN A N 1
ATOM 609 C CA . ASN A 1 79 ? 12.224 10.224 -3.962 1.00 96.62 79 ASN A CA 1
ATOM 610 C C . ASN A 1 79 ? 11.700 8.896 -3.401 1.00 96.62 79 ASN A C 1
ATOM 612 O O . ASN A 1 79 ? 10.803 8.904 -2.563 1.00 96.62 79 ASN A O 1
ATOM 616 N N . LYS A 1 80 ? 12.276 7.755 -3.805 1.00 96.94 80 LYS A N 1
ATOM 617 C CA . LYS A 1 80 ? 11.938 6.446 -3.220 1.00 96.94 80 LYS A CA 1
ATOM 618 C C . LYS A 1 80 ? 12.248 6.397 -1.719 1.00 96.94 80 LYS A C 1
ATOM 620 O O . LYS A 1 80 ? 11.418 5.908 -0.961 1.00 96.94 80 LYS A O 1
ATOM 625 N N . LYS A 1 81 ? 13.399 6.925 -1.282 1.00 96.31 81 LYS A N 1
ATOM 626 C CA . LYS A 1 81 ? 13.750 7.016 0.149 1.00 96.31 81 LYS A CA 1
ATOM 627 C C . LYS A 1 81 ? 12.771 7.906 0.922 1.00 96.31 81 LYS A C 1
ATOM 629 O O . LYS A 1 81 ? 12.283 7.489 1.963 1.00 96.31 81 LYS A O 1
ATOM 634 N N . ILE A 1 82 ? 12.427 9.077 0.383 1.00 97.25 82 ILE A N 1
ATOM 635 C CA . ILE A 1 82 ? 11.458 9.994 1.006 1.00 97.25 82 ILE A CA 1
ATOM 636 C C . ILE A 1 82 ? 10.093 9.316 1.153 1.00 97.25 82 ILE A C 1
ATOM 638 O O . ILE A 1 82 ? 9.536 9.325 2.243 1.00 97.25 82 ILE A O 1
ATOM 642 N N . LYS A 1 83 ? 9.583 8.663 0.099 1.00 97.19 83 LYS A N 1
ATOM 643 C CA . LYS A 1 83 ? 8.304 7.935 0.158 1.00 97.19 83 LYS A CA 1
ATOM 644 C C . LYS A 1 83 ? 8.304 6.855 1.242 1.00 97.19 83 LYS A C 1
ATOM 646 O O . LYS A 1 83 ? 7.359 6.791 2.016 1.00 97.19 83 LYS A O 1
ATOM 651 N N . LYS A 1 84 ? 9.373 6.054 1.334 1.00 96.94 84 LYS A N 1
ATOM 652 C CA . LYS A 1 84 ? 9.519 5.044 2.397 1.00 96.94 84 LYS A CA 1
ATOM 653 C C . LYS A 1 84 ? 9.512 5.673 3.791 1.00 96.94 84 LYS A C 1
ATOM 655 O O . LYS A 1 84 ? 8.851 5.156 4.679 1.00 96.94 84 LYS A O 1
ATOM 660 N N . ASN A 1 85 ? 10.208 6.793 3.976 1.00 97.12 85 ASN A N 1
ATOM 661 C CA . ASN A 1 85 ? 10.233 7.489 5.262 1.00 97.12 85 ASN A CA 1
ATOM 662 C C . ASN A 1 85 ? 8.861 8.067 5.629 1.00 97.12 85 ASN A C 1
ATOM 664 O O . ASN A 1 85 ? 8.467 7.971 6.781 1.00 97.12 85 ASN A O 1
ATOM 668 N N . VAL A 1 86 ? 8.124 8.626 4.665 1.00 97.56 86 VAL A N 1
ATOM 669 C CA . VAL A 1 86 ? 6.761 9.131 4.895 1.00 97.56 86 VAL A CA 1
ATOM 670 C C . VAL A 1 86 ? 5.826 8.004 5.329 1.00 97.56 86 VAL A C 1
ATOM 672 O O . VAL A 1 86 ? 5.068 8.192 6.272 1.00 97.56 86 VAL A O 1
ATOM 675 N N . ILE A 1 87 ? 5.910 6.833 4.690 1.00 95.44 87 ILE A N 1
ATOM 676 C CA . ILE A 1 87 ? 5.120 5.652 5.070 1.00 95.44 87 ILE A CA 1
ATOM 677 C C . ILE A 1 87 ? 5.429 5.245 6.516 1.00 95.44 87 ILE A C 1
ATOM 679 O O . ILE A 1 87 ? 4.518 5.234 7.335 1.00 95.44 87 ILE A O 1
ATOM 683 N N . LYS A 1 88 ? 6.710 5.067 6.864 1.00 95.81 88 LYS A N 1
ATOM 684 C CA . LYS A 1 88 ? 7.131 4.734 8.237 1.00 95.81 88 LYS A CA 1
ATOM 685 C C . LYS A 1 88 ? 6.672 5.757 9.276 1.00 95.81 88 LYS A C 1
ATOM 687 O O . LYS A 1 88 ? 6.241 5.401 10.362 1.00 95.81 88 LYS A O 1
ATOM 692 N N . GLN A 1 89 ? 6.770 7.047 8.956 1.00 96.69 89 GLN A N 1
ATOM 693 C CA . GLN A 1 89 ? 6.314 8.115 9.850 1.00 96.69 89 GLN A CA 1
ATOM 694 C C . GLN A 1 89 ? 4.795 8.095 10.036 1.00 96.69 89 GLN A C 1
ATOM 696 O O . GLN A 1 89 ? 4.309 8.404 11.119 1.00 96.69 89 GLN A O 1
ATOM 701 N N . ASN A 1 90 ? 4.042 7.736 8.997 1.00 94.62 90 ASN A N 1
ATOM 702 C CA . ASN A 1 90 ? 2.597 7.583 9.102 1.00 94.62 90 ASN A CA 1
ATOM 703 C C . ASN A 1 90 ? 2.223 6.348 9.928 1.00 94.62 90 ASN A C 1
ATOM 705 O O . ASN A 1 90 ? 1.346 6.469 10.771 1.00 94.62 90 ASN A O 1
ATOM 709 N N . GLU A 1 91 ? 2.912 5.218 9.755 1.00 92.12 91 GLU A N 1
ATOM 710 C CA . GLU A 1 91 ? 2.726 4.008 10.576 1.00 92.12 91 GLU A CA 1
ATOM 711 C C . GLU A 1 91 ? 2.976 4.305 12.062 1.00 92.12 91 GLU A C 1
ATOM 713 O O . GLU A 1 91 ? 2.136 4.005 12.904 1.00 92.12 91 GLU A O 1
ATOM 718 N N . LEU A 1 92 ? 4.079 4.992 12.386 1.00 95.00 92 LEU A N 1
ATOM 719 C CA . LEU A 1 92 ? 4.383 5.402 13.762 1.00 95.00 92 LEU A CA 1
ATOM 720 C C . LEU A 1 92 ? 3.310 6.325 14.353 1.00 95.00 92 LEU A C 1
ATOM 722 O O . LEU A 1 92 ? 2.930 6.170 15.512 1.00 95.00 92 LEU A O 1
ATOM 726 N N . LYS A 1 93 ? 2.805 7.279 13.562 1.00 94.31 93 LYS A N 1
ATOM 727 C CA . LYS A 1 93 ? 1.706 8.155 13.989 1.00 94.31 93 LYS A CA 1
ATOM 728 C C . LYS A 1 93 ? 0.424 7.369 14.225 1.00 94.31 93 LYS A C 1
ATOM 730 O O . LYS A 1 93 ? -0.220 7.592 15.240 1.00 94.31 93 LYS A O 1
ATOM 735 N N . GLU A 1 94 ? 0.075 6.450 13.326 1.00 91.75 94 GLU A N 1
ATOM 736 C CA . GLU A 1 94 ? -1.111 5.606 13.469 1.00 91.75 94 GLU A CA 1
ATOM 737 C C . GLU A 1 94 ? -1.021 4.732 14.732 1.00 91.75 94 GLU A C 1
ATOM 739 O O . GLU A 1 94 ? -2.005 4.640 15.460 1.00 91.75 94 GLU A O 1
ATOM 744 N N . ILE A 1 95 ? 0.151 4.176 15.058 1.00 92.50 95 ILE A N 1
ATOM 745 C CA . ILE A 1 95 ? 0.369 3.427 16.309 1.00 92.50 95 ILE A CA 1
ATOM 746 C C . ILE A 1 95 ? 0.159 4.330 17.534 1.00 92.50 95 ILE A C 1
ATOM 748 O O . ILE A 1 95 ? -0.615 3.980 18.425 1.00 92.50 95 ILE A O 1
ATOM 752 N N . ALA A 1 96 ? 0.779 5.513 17.555 1.00 93.44 96 ALA A N 1
ATOM 753 C CA . ALA A 1 96 ? 0.624 6.462 18.659 1.00 93.44 96 ALA A CA 1
ATOM 754 C C . ALA A 1 96 ? -0.835 6.932 18.823 1.00 93.44 96 ALA A C 1
ATOM 756 O O . ALA A 1 96 ? -1.361 6.989 19.933 1.00 93.44 96 ALA A O 1
ATOM 757 N N . ASP A 1 97 ? -1.521 7.215 17.713 1.00 91.62 97 ASP A N 1
ATOM 758 C CA . ASP A 1 97 ? -2.943 7.562 17.699 1.00 91.62 97 ASP A CA 1
ATOM 759 C C . ASP A 1 97 ? -3.808 6.424 18.269 1.00 91.62 97 ASP A C 1
ATOM 761 O O . ASP A 1 97 ? -4.743 6.671 19.030 1.00 91.62 97 ASP A O 1
ATOM 765 N N . LEU A 1 98 ? -3.504 5.167 17.926 1.00 91.75 98 LEU A N 1
ATOM 766 C CA . LEU A 1 98 ? -4.228 4.000 18.432 1.00 91.75 98 LEU A CA 1
ATOM 767 C C . LEU A 1 98 ? -4.041 3.811 19.940 1.00 91.75 98 LEU A C 1
ATOM 769 O O . LEU A 1 98 ? -4.999 3.441 20.619 1.00 91.75 98 LEU A O 1
ATOM 773 N N . GLU A 1 99 ? -2.852 4.077 20.481 1.00 91.00 99 GLU A N 1
ATOM 774 C CA . GLU A 1 99 ? -2.621 4.063 21.930 1.00 91.00 99 GLU A CA 1
ATOM 775 C C . GLU A 1 99 ? -3.458 5.126 22.651 1.00 91.00 99 GLU A C 1
ATOM 777 O O . GLU A 1 99 ? -4.076 4.833 23.678 1.00 91.00 99 GLU A O 1
ATOM 782 N N . ILE A 1 100 ? -3.546 6.332 22.083 1.00 91.06 100 ILE A N 1
ATOM 783 C CA . ILE A 1 100 ? -4.399 7.408 22.605 1.00 91.06 100 ILE A CA 1
ATOM 784 C C . ILE A 1 100 ? -5.871 6.985 22.557 1.00 91.06 100 ILE A C 1
ATOM 786 O O . ILE A 1 100 ? -6.574 7.080 23.561 1.00 91.06 100 ILE A O 1
ATOM 790 N N . PHE A 1 101 ? -6.339 6.423 21.438 1.00 90.62 101 PHE A N 1
ATOM 791 C CA . PHE A 1 101 ? -7.724 5.956 21.324 1.00 90.62 101 PHE A CA 1
ATOM 792 C C . PHE A 1 101 ? -8.044 4.816 22.288 1.00 90.62 101 PHE A C 1
ATOM 794 O O . PHE A 1 101 ? -9.165 4.753 22.788 1.00 90.62 101 PHE A O 1
ATOM 801 N N . LYS A 1 102 ? -7.087 3.926 22.578 1.00 90.00 102 LYS A N 1
ATOM 802 C CA . LYS A 1 102 ? -7.255 2.884 23.602 1.00 90.00 102 LYS A CA 1
ATOM 803 C C . LYS A 1 102 ? -7.460 3.507 24.984 1.00 90.00 102 LYS A C 1
ATOM 805 O O . LYS A 1 102 ? -8.397 3.108 25.671 1.00 90.00 102 LYS A O 1
ATOM 810 N N . LYS A 1 103 ? -6.651 4.507 25.355 1.00 92.00 103 LYS A N 1
ATOM 811 C CA . LYS A 1 103 ? -6.799 5.248 26.621 1.00 92.00 103 LYS A CA 1
ATOM 812 C C . LYS A 1 103 ? -8.149 5.964 26.700 1.00 92.00 103 LYS A C 1
ATOM 814 O O . LYS A 1 103 ? -8.922 5.692 27.612 1.00 92.00 103 LYS A O 1
ATOM 819 N N . HIS A 1 104 ? -8.505 6.753 25.684 1.00 92.19 104 HIS A N 1
ATOM 820 C CA . HIS A 1 104 ? -9.790 7.463 25.643 1.00 92.19 104 HIS A CA 1
ATOM 821 C C . HIS A 1 104 ? -10.997 6.516 25.627 1.00 92.19 104 HIS A C 1
ATOM 823 O O . HIS A 1 104 ? -12.055 6.852 26.153 1.00 92.19 104 HIS A O 1
ATOM 829 N N . LYS A 1 105 ? -10.864 5.319 25.039 1.00 88.69 105 LYS A N 1
ATOM 830 C CA . LYS A 1 105 ? -11.918 4.298 25.070 1.00 88.69 105 LYS A CA 1
ATOM 831 C C . LYS A 1 105 ? -12.110 3.719 26.473 1.00 88.69 105 LYS A C 1
ATOM 833 O O . LYS A 1 105 ? -13.251 3.484 26.848 1.00 88.69 105 LYS A O 1
ATOM 838 N N . ILE A 1 106 ? -11.033 3.496 27.230 1.00 91.62 106 ILE A N 1
ATOM 839 C CA . ILE A 1 106 ? -11.115 3.043 28.631 1.00 91.62 106 ILE A CA 1
ATOM 840 C C . ILE A 1 106 ? -11.758 4.132 29.502 1.00 91.62 106 ILE A C 1
ATOM 842 O O . ILE A 1 106 ? -12.631 3.838 30.311 1.00 91.62 106 ILE A O 1
ATOM 846 N N . GLU A 1 107 ? -11.381 5.391 29.285 1.00 91.94 107 GLU A N 1
ATOM 847 C CA . GLU A 1 107 ? -11.907 6.556 30.011 1.00 91.94 107 GLU A CA 1
ATOM 848 C C . GLU A 1 107 ? -13.314 6.990 29.550 1.00 91.94 107 GLU A C 1
ATOM 850 O O . GLU A 1 107 ? -13.898 7.903 30.126 1.00 91.94 107 GLU A O 1
ATOM 855 N N . ASN A 1 108 ? -13.873 6.356 28.510 1.00 83.94 108 ASN A N 1
ATOM 856 C CA . ASN A 1 108 ? -15.120 6.742 27.831 1.00 83.94 108 ASN A CA 1
ATOM 857 C C . ASN A 1 108 ? -15.149 8.187 27.283 1.00 83.94 108 ASN A C 1
ATOM 859 O O . ASN A 1 108 ? -16.220 8.712 26.980 1.00 83.94 108 ASN A O 1
ATOM 863 N N . ASN A 1 109 ? -13.988 8.811 27.076 1.00 89.50 109 ASN A N 1
ATOM 864 C CA . ASN A 1 109 ? -13.843 10.185 26.586 1.00 89.50 109 ASN A CA 1
ATOM 865 C C . ASN A 1 109 ? -13.469 10.246 25.090 1.00 89.50 109 ASN A C 1
ATOM 867 O O . ASN A 1 109 ? -12.655 11.059 24.655 1.00 89.50 109 ASN A O 1
ATOM 871 N N . LEU A 1 110 ? -14.013 9.333 24.280 1.00 85.94 110 LEU A N 1
ATOM 872 C CA . LEU A 1 110 ? -13.678 9.267 22.858 1.00 85.94 110 LEU A CA 1
ATOM 873 C C . LEU A 1 110 ? -14.412 10.362 22.075 1.00 85.94 110 LEU A C 1
ATOM 875 O O . LEU A 1 110 ? -15.642 10.361 21.972 1.00 85.94 110 LEU A O 1
ATOM 879 N N . THR A 1 111 ? -13.658 11.252 21.436 1.00 90.12 111 THR A N 1
ATOM 880 C CA . THR A 1 111 ? -14.248 12.348 20.656 1.00 90.12 111 THR A CA 1
ATOM 881 C C . THR A 1 111 ? -14.875 11.821 19.354 1.00 90.12 111 THR A C 1
ATOM 883 O O . THR A 1 111 ? -14.426 10.832 18.770 1.00 90.12 111 THR A O 1
ATOM 886 N N . LEU A 1 112 ? -15.898 12.501 18.815 1.00 89.81 112 LEU A N 1
ATOM 887 C CA . LEU A 1 112 ? -16.523 12.128 17.532 1.00 89.81 112 LEU A CA 1
ATOM 888 C C . LEU A 1 112 ? -15.520 12.078 16.362 1.00 89.81 112 LEU A C 1
ATOM 890 O O . LEU A 1 112 ? -15.643 11.232 15.473 1.00 89.81 112 LEU A O 1
ATOM 894 N N . SER A 1 113 ? -14.532 12.976 16.348 1.00 88.44 113 SER A N 1
ATOM 895 C CA . SER A 1 113 ? -13.450 13.007 15.354 1.00 88.44 113 SER A CA 1
ATOM 896 C C . SER A 1 113 ? -12.552 11.770 15.450 1.00 88.44 113 SER A C 1
ATOM 898 O O . SER A 1 113 ? -12.253 11.138 14.435 1.00 88.44 113 SER A O 1
ATOM 900 N N . GLU A 1 114 ? -12.188 11.384 16.668 1.00 89.06 114 GLU A N 1
ATOM 901 C CA . GLU A 1 114 ? -11.384 10.201 16.971 1.00 89.06 114 GLU A CA 1
ATOM 902 C C . GLU A 1 114 ? -12.127 8.927 16.588 1.00 89.06 114 GLU A C 1
ATOM 904 O O . GLU A 1 114 ? -11.580 8.086 15.879 1.00 89.06 114 GLU A O 1
ATOM 909 N N . LYS A 1 115 ? -13.419 8.829 16.924 1.00 90.38 115 LYS A N 1
ATOM 910 C CA . LYS A 1 115 ? -14.281 7.717 16.506 1.00 90.38 115 LYS A CA 1
ATOM 911 C C . LYS A 1 115 ? -14.334 7.573 14.982 1.00 90.38 115 LYS A C 1
ATOM 913 O O . LYS A 1 115 ? -14.241 6.461 14.465 1.00 90.38 115 LYS A O 1
ATOM 918 N N . LYS A 1 116 ? -14.439 8.682 14.238 1.00 93.00 116 LYS A N 1
ATOM 919 C CA . LYS A 1 116 ? -14.388 8.665 12.762 1.00 93.00 116 LYS A CA 1
ATOM 920 C C . LYS A 1 116 ? -13.030 8.184 12.243 1.00 93.00 116 LYS A C 1
ATOM 922 O O . LYS A 1 116 ? -12.991 7.387 11.305 1.00 93.00 116 LYS A O 1
ATOM 927 N N . LYS A 1 117 ? -11.926 8.643 12.841 1.00 90.69 117 LYS A N 1
ATOM 928 C CA . LYS A 1 117 ? -10.566 8.221 12.468 1.00 90.69 117 LYS A CA 1
ATOM 929 C C . LYS A 1 117 ? -10.341 6.737 12.769 1.00 90.69 117 LYS A C 1
ATOM 931 O O . LYS A 1 117 ? -9.879 6.019 11.887 1.00 90.69 117 LYS A O 1
ATOM 936 N N . LEU A 1 118 ? -10.768 6.261 13.936 1.00 91.06 118 LEU A N 1
ATOM 937 C CA . LEU A 1 118 ? -10.741 4.851 14.318 1.00 91.06 118 LEU A CA 1
ATOM 938 C C . LEU A 1 118 ? -11.565 3.991 13.350 1.00 91.06 118 LEU A C 1
ATOM 940 O O . LEU A 1 118 ? -11.054 3.006 12.829 1.00 91.06 118 LEU A O 1
ATOM 944 N N . ASN A 1 119 ? -12.791 4.402 13.013 1.00 92.31 119 ASN A N 1
ATOM 945 C CA . ASN A 1 119 ? -13.620 3.695 12.031 1.00 92.31 119 ASN A CA 1
ATOM 946 C C . ASN A 1 119 ? -12.959 3.620 10.646 1.00 92.31 119 ASN A C 1
ATOM 948 O O . ASN A 1 119 ? -13.087 2.609 9.957 1.00 92.31 119 ASN A O 1
ATOM 952 N N . LYS A 1 120 ? -12.235 4.668 10.235 1.00 93.38 120 LYS A N 1
ATOM 953 C CA . LYS A 1 120 ? -11.470 4.676 8.980 1.00 93.38 120 LYS A CA 1
ATOM 954 C C . LYS A 1 120 ? -10.280 3.710 9.020 1.00 93.38 120 LYS A C 1
ATOM 956 O O . LYS A 1 120 ? -9.970 3.102 8.001 1.00 93.38 120 LYS A O 1
ATOM 961 N N . ILE A 1 121 ? -9.607 3.576 10.163 1.00 91.06 121 ILE A N 1
ATOM 962 C CA . ILE A 1 121 ? -8.529 2.591 10.345 1.00 91.06 121 ILE A CA 1
ATOM 963 C C . ILE A 1 121 ? -9.114 1.174 10.299 1.00 91.06 121 ILE A C 1
ATOM 965 O O . ILE A 1 121 ? -8.628 0.334 9.549 1.00 91.06 121 ILE A O 1
ATOM 969 N N . ILE A 1 122 ? -10.227 0.939 10.999 1.00 91.56 122 ILE A N 1
ATOM 970 C CA . ILE A 1 122 ? -10.933 -0.348 10.986 1.00 91.56 122 ILE A CA 1
ATOM 971 C C . ILE A 1 122 ? -11.355 -0.725 9.561 1.00 91.56 122 ILE A C 1
ATOM 973 O O . ILE A 1 122 ? -11.115 -1.852 9.139 1.00 91.56 122 ILE A O 1
ATOM 977 N N . SER A 1 123 ? -11.938 0.195 8.784 1.00 92.88 123 SER A N 1
ATOM 978 C CA . SER A 1 123 ? -12.377 -0.117 7.418 1.00 92.88 123 SER A CA 1
ATOM 979 C C . SER A 1 123 ? -11.217 -0.446 6.473 1.00 92.88 123 SER A C 1
ATOM 981 O O . SER A 1 123 ? -11.344 -1.355 5.654 1.00 92.88 123 SER A O 1
ATOM 983 N N . LYS A 1 124 ? -10.068 0.230 6.612 1.00 89.44 124 LYS A N 1
ATOM 984 C CA . LYS A 1 124 ? -8.839 -0.125 5.885 1.00 89.44 124 LYS A CA 1
ATOM 985 C C . LYS A 1 124 ? -8.346 -1.524 6.262 1.00 89.44 124 LYS A C 1
ATOM 987 O O . LYS A 1 124 ? -8.082 -2.321 5.367 1.00 89.44 124 LYS A O 1
ATOM 992 N N . ASN A 1 125 ? -8.270 -1.830 7.558 1.00 88.19 125 ASN A N 1
ATOM 993 C CA . ASN A 1 125 ? -7.789 -3.125 8.042 1.00 88.19 125 ASN A CA 1
ATOM 994 C C . ASN A 1 125 ? -8.726 -4.263 7.615 1.00 88.19 125 ASN A C 1
ATOM 996 O O . ASN A 1 125 ? -8.261 -5.295 7.146 1.00 88.19 125 ASN A O 1
ATOM 1000 N N . LEU A 1 126 ? -10.045 -4.048 7.663 1.00 89.44 126 LEU A N 1
ATOM 1001 C CA . LEU A 1 126 ? -11.029 -5.005 7.149 1.00 89.44 126 LEU A CA 1
ATOM 1002 C C . LEU A 1 126 ? -10.845 -5.281 5.654 1.00 89.44 126 LEU A C 1
ATOM 1004 O O . LEU A 1 126 ? -11.009 -6.418 5.222 1.00 89.44 126 LEU A O 1
ATOM 1008 N N . ASN A 1 127 ? -10.504 -4.265 4.860 1.00 89.00 127 ASN A N 1
ATOM 1009 C CA . ASN A 1 127 ? -10.221 -4.461 3.441 1.00 89.00 127 ASN A CA 1
ATOM 1010 C C . ASN A 1 127 ? -8.918 -5.248 3.221 1.00 89.00 127 ASN A C 1
ATOM 1012 O O . ASN A 1 127 ? -8.919 -6.126 2.363 1.00 89.00 127 ASN A O 1
ATOM 1016 N N . LYS A 1 128 ? -7.862 -4.997 4.016 1.00 86.19 128 LYS A N 1
ATOM 1017 C CA . LYS A 1 128 ? -6.595 -5.760 3.977 1.00 86.19 128 LYS A CA 1
ATOM 1018 C C . LYS A 1 128 ? -6.817 -7.241 4.314 1.00 86.19 128 LYS A C 1
ATOM 1020 O O . LYS A 1 128 ? -6.355 -8.122 3.600 1.00 86.19 128 LYS A O 1
ATOM 1025 N N . ILE A 1 129 ? -7.604 -7.517 5.356 1.00 85.25 129 ILE A N 1
ATOM 1026 C CA . ILE A 1 129 ? -7.963 -8.888 5.748 1.00 85.25 129 ILE A CA 1
ATOM 1027 C C . ILE A 1 129 ? -8.758 -9.580 4.631 1.00 85.25 129 ILE A C 1
ATOM 1029 O O . ILE A 1 129 ? -8.489 -10.727 4.284 1.00 85.25 129 ILE A O 1
ATOM 1033 N N . LYS A 1 130 ? -9.713 -8.875 4.009 1.00 85.31 130 LYS A N 1
ATOM 1034 C CA . LYS A 1 130 ? -10.507 -9.419 2.895 1.00 85.31 130 LYS A CA 1
ATOM 1035 C C . LYS A 1 130 ? -9.688 -9.690 1.635 1.00 85.31 130 LYS A C 1
ATOM 1037 O O . LYS A 1 130 ? -10.028 -10.621 0.911 1.00 85.31 130 LYS A O 1
ATOM 1042 N N . SER A 1 131 ? -8.654 -8.896 1.350 1.00 83.56 131 SER A N 1
ATOM 1043 C CA . 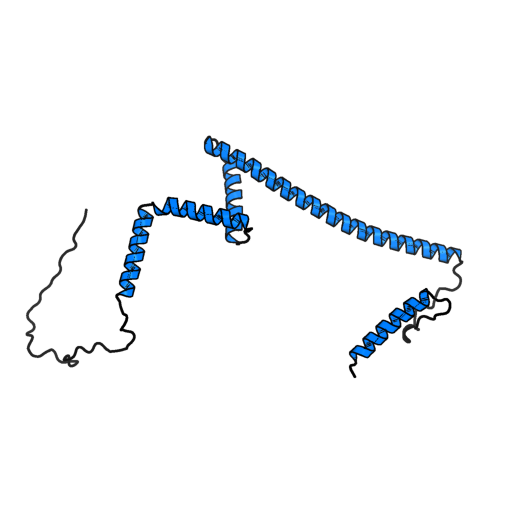SER A 1 131 ? -7.816 -9.089 0.161 1.00 83.56 131 SER A CA 1
ATOM 1044 C C . SER A 1 131 ? -6.839 -10.262 0.285 1.00 83.56 131 SER A C 1
ATOM 1046 O O . SER A 1 131 ? -6.176 -10.579 -0.697 1.00 83.56 131 SER A O 1
ATOM 1048 N N . ARG A 1 132 ? -6.770 -10.935 1.448 1.00 69.25 132 ARG A N 1
ATOM 1049 C CA . ARG A 1 132 ? -5.838 -12.044 1.739 1.00 69.25 132 ARG A CA 1
ATOM 1050 C C . ARG A 1 132 ? -4.362 -11.670 1.513 1.00 69.25 132 ARG A C 1
ATOM 1052 O O . ARG A 1 132 ? -3.506 -12.540 1.401 1.00 69.25 132 ARG A O 1
ATOM 1059 N N . GLU A 1 133 ? -4.063 -10.374 1.487 1.00 72.25 133 GLU A N 1
ATOM 1060 C CA . GLU A 1 133 ? -2.709 -9.819 1.523 1.00 72.25 133 GLU A CA 1
ATOM 1061 C C . GLU A 1 133 ? -2.334 -9.574 2.988 1.00 72.25 133 GLU A C 1
ATOM 1063 O O . GLU A 1 133 ? -2.184 -8.434 3.436 1.00 72.25 133 GLU A O 1
ATOM 1068 N N . LEU A 1 134 ? -2.287 -10.657 3.760 1.00 73.06 134 LEU A N 1
ATOM 1069 C CA . LEU A 1 134 ? -1.801 -10.632 5.132 1.00 73.06 134 LEU A CA 1
ATOM 1070 C C . LEU A 1 134 ? -0.384 -11.189 5.150 1.00 73.06 134 LEU A C 1
ATOM 1072 O O . LEU A 1 134 ? -0.084 -12.173 4.470 1.00 73.06 134 LEU A O 1
ATOM 1076 N N . ASP A 1 135 ? 0.480 -10.522 5.907 1.00 79.50 135 ASP A N 1
ATOM 1077 C CA . ASP A 1 135 ? 1.779 -11.082 6.250 1.00 79.50 135 ASP A CA 1
ATOM 1078 C C . ASP A 1 135 ? 1.567 -12.285 7.191 1.00 79.50 135 ASP A C 1
ATOM 1080 O O . ASP A 1 135 ? 0.500 -12.426 7.793 1.00 79.50 135 ASP A O 1
ATOM 1084 N N . SER A 1 136 ? 2.556 -13.179 7.303 1.00 80.44 136 SER A N 1
ATOM 1085 C CA . SER A 1 136 ? 2.433 -14.389 8.140 1.00 80.44 136 SER A CA 1
ATOM 1086 C C . SER A 1 136 ? 2.061 -14.044 9.586 1.00 80.44 136 SER A C 1
ATOM 1088 O O . SER A 1 136 ? 1.170 -14.671 10.151 1.00 80.44 136 SER A O 1
ATOM 1090 N N . ASP A 1 137 ? 2.686 -13.001 10.134 1.00 78.31 137 ASP A N 1
ATOM 1091 C CA . ASP A 1 137 ? 2.464 -12.534 11.505 1.00 78.31 137 ASP A CA 1
ATOM 1092 C C . ASP A 1 137 ? 1.020 -12.021 11.698 1.00 78.31 137 ASP A C 1
ATOM 1094 O O . ASP A 1 137 ? 0.343 -12.389 12.656 1.00 78.31 137 ASP A O 1
ATOM 1098 N N . ASP A 1 138 ? 0.497 -11.250 10.734 1.00 80.81 138 ASP A N 1
ATOM 1099 C CA . ASP A 1 138 ? -0.885 -10.744 10.761 1.00 80.81 138 ASP A CA 1
ATOM 1100 C C . ASP A 1 138 ? -1.921 -11.887 10.697 1.00 80.81 138 ASP A C 1
ATOM 1102 O O . ASP A 1 138 ? -3.035 -11.766 11.216 1.00 80.81 138 ASP A O 1
ATOM 1106 N N . GLN A 1 139 ? -1.588 -12.987 10.012 1.00 83.38 139 GLN A N 1
ATOM 1107 C CA . GLN A 1 139 ? -2.472 -14.142 9.854 1.00 83.38 139 GLN A CA 1
ATOM 1108 C C . GLN A 1 139 ? -2.603 -14.938 11.160 1.00 83.38 139 GLN A C 1
ATOM 1110 O O . GLN A 1 139 ? -3.708 -15.361 11.500 1.00 83.38 139 GLN A O 1
ATOM 1115 N N . GLU A 1 140 ? -1.505 -15.111 11.898 1.00 86.81 140 GLU A N 1
ATOM 1116 C CA . GLU A 1 140 ? -1.512 -15.764 13.213 1.00 86.81 140 GLU A CA 1
ATOM 1117 C C . GLU A 1 140 ? -2.352 -14.966 14.221 1.00 86.81 140 GLU A C 1
ATOM 1119 O O . GLU A 1 140 ? -3.234 -15.527 14.877 1.00 86.81 140 GLU A O 1
ATOM 1124 N N . GLU A 1 141 ? -2.172 -13.640 14.268 1.00 85.19 141 GLU A N 1
ATOM 1125 C CA . GLU A 1 141 ? -2.991 -12.758 15.109 1.00 85.19 141 GLU A CA 1
ATOM 1126 C C . GLU A 1 141 ? -4.485 -12.847 14.754 1.00 85.19 141 GLU A C 1
ATOM 1128 O O . GLU A 1 141 ? -5.346 -12.872 15.640 1.00 85.19 141 GLU A O 1
ATOM 1133 N N . LEU A 1 142 ? -4.818 -12.916 13.460 1.00 86.94 142 LEU A N 1
ATOM 1134 C CA . LEU A 1 142 ? -6.199 -13.060 13.002 1.00 86.94 142 LEU A CA 1
ATOM 1135 C C . LEU A 1 142 ? -6.815 -14.389 13.453 1.00 86.94 142 LEU A C 1
ATOM 1137 O O . LEU A 1 142 ? -7.965 -14.400 13.902 1.00 86.94 142 LEU A O 1
ATOM 1141 N N . ASP A 1 143 ? -6.071 -15.488 13.340 1.00 88.75 143 ASP A N 1
ATOM 1142 C CA . ASP A 1 143 ? -6.528 -16.814 13.753 1.00 88.75 143 ASP A CA 1
ATOM 1143 C C . ASP A 1 143 ? -6.776 -16.865 15.268 1.00 88.75 143 ASP A C 1
ATOM 1145 O O . ASP A 1 143 ? -7.767 -17.448 15.717 1.00 88.75 143 ASP A O 1
ATOM 1149 N N . ASP A 1 144 ? -5.940 -16.202 16.065 1.00 90.50 144 ASP A N 1
ATOM 1150 C CA . ASP A 1 144 ? -6.127 -16.105 17.513 1.00 90.50 144 ASP A CA 1
ATOM 1151 C C . ASP A 1 144 ? -7.327 -15.232 17.892 1.00 90.50 144 ASP A C 1
ATOM 1153 O O . ASP A 1 144 ? -8.128 -15.614 18.752 1.00 90.50 144 ASP A O 1
ATOM 1157 N N . VAL A 1 145 ? -7.540 -14.111 17.196 1.00 87.69 145 VAL A N 1
ATOM 1158 C CA . VAL A 1 145 ? -8.758 -13.300 17.351 1.00 87.69 145 VAL A CA 1
ATOM 1159 C C . VAL A 1 145 ? -9.997 -14.100 16.951 1.00 87.69 145 VAL A C 1
ATOM 1161 O O . VAL A 1 145 ? -11.021 -14.036 17.635 1.00 87.69 145 VAL A O 1
ATOM 1164 N N . GLN A 1 146 ? -9.927 -14.884 15.874 1.00 88.31 146 GLN A N 1
ATOM 1165 C CA . GLN A 1 146 ? -11.026 -15.740 15.442 1.00 88.31 146 GLN A CA 1
ATOM 1166 C C . GLN A 1 146 ? -11.352 -16.797 16.502 1.00 88.31 146 GLN A C 1
ATOM 1168 O O . GLN A 1 146 ? -12.530 -16.967 16.823 1.00 88.31 146 GLN A O 1
ATOM 1173 N N . LYS A 1 147 ? -10.346 -17.476 17.070 1.00 90.75 147 LYS A N 1
ATOM 1174 C CA . LYS A 1 147 ? -10.538 -18.430 18.177 1.00 90.75 147 LYS A CA 1
ATOM 1175 C C . LYS A 1 147 ? -11.179 -17.743 19.378 1.00 90.75 147 LYS A C 1
ATOM 1177 O O . LYS A 1 147 ? -12.220 -18.195 19.838 1.00 90.75 147 LYS A O 1
ATOM 1182 N N . PHE A 1 148 ? -10.649 -16.594 19.800 1.00 89.62 148 PHE A N 1
ATOM 1183 C CA . PHE A 1 148 ? -11.204 -15.827 20.914 1.00 89.62 148 PHE A CA 1
ATOM 1184 C C . PHE A 1 148 ? -12.676 -15.447 20.688 1.00 89.62 148 PHE A C 1
ATOM 1186 O O . PHE A 1 148 ? -13.513 -15.615 21.575 1.00 89.62 148 PHE A O 1
ATOM 1193 N N . ILE A 1 149 ? -13.029 -14.973 19.488 1.00 89.19 149 ILE A N 1
ATOM 1194 C CA . ILE A 1 149 ? -14.419 -14.647 19.142 1.00 89.19 149 ILE A CA 1
ATOM 1195 C C . ILE A 1 149 ? -15.287 -15.908 19.147 1.00 89.19 149 ILE A C 1
ATOM 1197 O O . ILE A 1 149 ? -16.409 -15.873 19.653 1.00 89.19 149 ILE A O 1
ATOM 1201 N N . LEU A 1 150 ? -14.804 -17.021 18.594 1.00 86.25 150 LEU A N 1
ATOM 1202 C CA . LEU A 1 150 ? -15.528 -18.292 18.609 1.00 86.25 150 LEU A CA 1
ATOM 1203 C C . LEU A 1 150 ? -15.749 -18.794 20.038 1.00 86.25 150 LEU A C 1
ATOM 1205 O O . LEU A 1 150 ? -16.846 -19.252 20.340 1.00 86.25 150 LEU A O 1
ATOM 1209 N N . ASP A 1 151 ? -14.788 -18.631 20.938 1.00 86.75 151 ASP A N 1
ATOM 1210 C CA . ASP A 1 151 ? -14.917 -19.032 22.340 1.00 86.75 151 ASP A CA 1
ATOM 1211 C C . ASP A 1 151 ? -15.940 -18.161 23.082 1.00 86.75 151 ASP A C 1
ATOM 1213 O O . ASP A 1 151 ? -16.827 -18.677 23.764 1.00 86.75 151 ASP A O 1
ATOM 1217 N N . GLN A 1 152 ? -15.910 -16.842 22.871 1.00 82.50 152 GLN A N 1
ATOM 1218 C CA . GLN A 1 152 ? -16.887 -15.920 23.465 1.00 82.50 152 GLN A CA 1
ATOM 1219 C C . GLN A 1 152 ? -18.302 -16.103 22.889 1.00 82.50 152 GLN A C 1
ATOM 1221 O O . GLN A 1 152 ? -19.297 -15.974 23.603 1.00 82.50 152 GLN A O 1
ATOM 1226 N N . THR A 1 153 ? -18.422 -16.416 21.595 1.00 80.25 153 THR A N 1
ATOM 1227 C CA . THR A 1 153 ? -19.725 -16.576 20.923 1.00 80.25 153 THR A CA 1
ATOM 1228 C C . THR A 1 153 ? -20.304 -17.981 21.049 1.00 80.25 153 THR A C 1
ATOM 1230 O O . THR A 1 153 ? -21.529 -18.129 21.046 1.00 80.25 153 THR A O 1
ATOM 1233 N N . SER A 1 154 ? -19.470 -19.013 21.199 1.00 72.06 154 SER A N 1
ATOM 1234 C CA . SER A 1 154 ? -19.921 -20.404 21.314 1.00 72.06 154 SER A CA 1
ATOM 1235 C C . SER A 1 154 ? -20.722 -20.665 22.588 1.00 72.06 154 SER A C 1
ATOM 1237 O O . SER A 1 154 ? -21.666 -21.455 22.567 1.00 72.06 154 SER A O 1
ATOM 1239 N N . ASN A 1 155 ? -20.434 -19.922 23.657 1.00 70.38 155 ASN A N 1
ATOM 1240 C CA . ASN A 1 155 ? -21.203 -19.960 24.900 1.00 70.38 155 ASN A CA 1
ATOM 1241 C C . ASN A 1 155 ? -22.559 -19.243 24.803 1.00 70.38 155 ASN A C 1
ATOM 1243 O O . ASN A 1 155 ? -23.381 -19.346 25.715 1.00 70.38 155 ASN A O 1
ATOM 1247 N N . SER A 1 156 ? -22.850 -18.550 23.697 1.00 74.88 156 SER A N 1
ATOM 1248 C CA . SER A 1 156 ? -24.155 -17.926 23.507 1.00 74.88 156 SER A CA 1
ATOM 1249 C C . SER A 1 156 ? -25.241 -18.989 23.328 1.00 74.88 156 SER A C 1
ATOM 1251 O O . SER A 1 156 ? -25.171 -19.859 22.455 1.00 74.88 156 SER A O 1
ATOM 1253 N N . GLN A 1 157 ? -26.305 -18.894 24.128 1.00 76.69 157 GLN A N 1
ATOM 1254 C CA . GLN A 1 157 ? -27.457 -19.799 24.072 1.00 76.69 157 GLN A CA 1
ATOM 1255 C C . GLN A 1 157 ? -28.056 -19.902 22.653 1.00 76.69 157 GLN A C 1
ATOM 1257 O O . GLN A 1 157 ? -28.526 -20.965 22.243 1.00 76.69 157 GLN A O 1
ATOM 1262 N N . SER A 1 158 ? -28.012 -18.819 21.870 1.00 78.75 158 SER A N 1
ATOM 1263 C CA . SER A 1 158 ? -28.486 -18.801 20.479 1.00 78.75 158 SER A CA 1
ATOM 1264 C C . SER A 1 158 ? -27.608 -19.652 19.551 1.00 78.75 158 SER A C 1
ATOM 1266 O O . SER A 1 158 ? -28.134 -20.395 18.714 1.00 78.75 158 SER A O 1
ATOM 1268 N N . TYR A 1 159 ? -26.285 -19.613 19.734 1.00 77.00 159 TYR A N 1
ATOM 1269 C CA . TYR A 1 159 ? -25.335 -20.431 18.986 1.00 77.00 159 TYR A CA 1
ATOM 1270 C C . TYR A 1 159 ? -25.522 -21.915 19.305 1.00 77.00 159 TYR A C 1
ATOM 1272 O O . TYR A 1 159 ? -25.658 -22.728 18.388 1.00 77.00 159 TYR A O 1
ATOM 1280 N N . ASN A 1 160 ? -25.648 -22.263 20.589 1.00 79.44 160 ASN A N 1
ATOM 1281 C CA . ASN A 1 160 ? -25.897 -23.639 21.023 1.00 79.44 160 ASN A CA 1
ATOM 1282 C C . ASN A 1 160 ? -27.225 -24.192 20.481 1.00 79.44 160 ASN A C 1
ATOM 1284 O O . ASN A 1 160 ? -27.265 -25.320 19.979 1.00 79.44 160 ASN A O 1
ATOM 1288 N N . LYS A 1 161 ? -28.299 -23.388 20.483 1.00 82.12 161 LYS A N 1
ATOM 1289 C CA . LYS A 1 161 ? -29.583 -23.747 19.850 1.00 82.12 161 LYS A CA 1
ATOM 1290 C C . LYS A 1 161 ? -29.439 -23.970 18.338 1.00 82.12 161 LY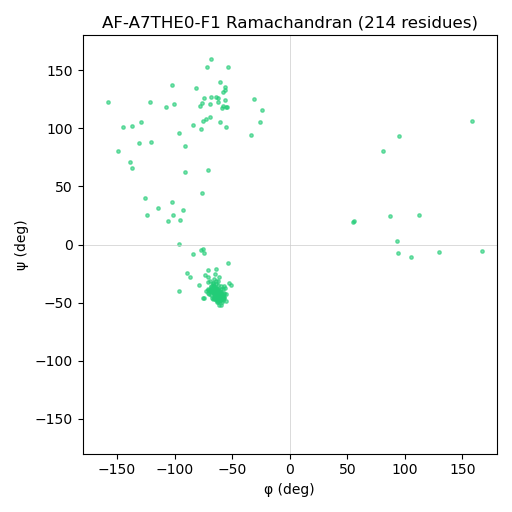S A C 1
ATOM 1292 O O . LYS A 1 161 ? -29.926 -24.971 17.810 1.00 82.12 161 LYS A O 1
ATOM 1297 N N . SER A 1 162 ? -28.738 -23.077 17.638 1.00 82.00 162 SER A N 1
ATOM 1298 C CA . SER A 1 162 ? -28.497 -23.190 16.191 1.00 82.00 162 SER A CA 1
ATOM 1299 C C . SER A 1 1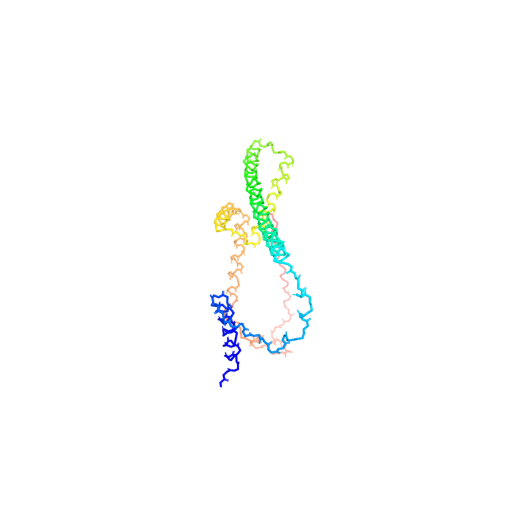62 ? -27.659 -24.424 15.835 1.00 82.00 162 SER A C 1
ATOM 1301 O O . SER A 1 162 ? -28.001 -25.164 14.908 1.00 82.00 162 SER A O 1
ATOM 1303 N N . LYS A 1 163 ? -26.604 -24.712 16.610 1.00 80.12 163 LYS A N 1
ATOM 1304 C CA . LYS A 1 163 ? -25.745 -25.890 16.428 1.00 80.12 163 LYS A CA 1
ATOM 1305 C C . LYS A 1 163 ? -26.533 -27.188 16.631 1.00 80.12 163 LYS A C 1
ATOM 1307 O O . LYS A 1 163 ? -26.490 -28.038 15.744 1.00 80.12 163 LYS A O 1
ATOM 1312 N N . LYS A 1 164 ? -27.344 -27.289 17.696 1.00 83.75 164 LYS A N 1
ATOM 1313 C CA . LYS A 1 164 ? -28.260 -28.428 17.931 1.00 83.75 164 LYS A CA 1
ATOM 1314 C C . LYS A 1 164 ? -29.263 -28.631 16.786 1.00 83.75 164 LYS A C 1
ATOM 1316 O O . LYS A 1 164 ? -29.557 -29.761 16.407 1.00 83.75 164 LYS A O 1
ATOM 1321 N N . ARG A 1 165 ? -29.780 -27.550 16.187 1.00 84.19 165 ARG A N 1
ATOM 1322 C CA . ARG A 1 165 ? -30.687 -27.648 15.026 1.00 84.19 165 ARG A CA 1
ATOM 1323 C C . ARG A 1 165 ? -29.973 -28.176 13.777 1.00 84.19 165 ARG A C 1
ATOM 1325 O O . ARG A 1 165 ? -30.568 -28.926 13.005 1.00 84.19 165 ARG A O 1
ATOM 1332 N N . LYS A 1 166 ? -28.711 -27.789 13.559 1.00 81.38 166 LYS A N 1
ATOM 1333 C CA . LYS A 1 166 ? -27.910 -28.259 12.417 1.00 81.38 166 LYS A CA 1
ATOM 1334 C C . LYS A 1 166 ? -27.507 -29.729 12.548 1.00 81.38 166 LYS A C 1
ATOM 1336 O O . LYS A 1 166 ? -27.533 -30.415 11.531 1.00 81.38 166 LYS A O 1
ATOM 1341 N N . THR A 1 167 ? -27.176 -30.217 13.746 1.00 81.31 167 THR A N 1
ATOM 1342 C CA . THR A 1 167 ? -26.840 -31.639 13.957 1.00 81.31 167 THR A CA 1
ATOM 1343 C C . THR A 1 167 ? -28.052 -32.539 13.720 1.00 81.31 167 THR A C 1
ATOM 1345 O O . THR A 1 167 ? -27.973 -33.427 12.878 1.00 81.31 167 THR A O 1
ATOM 1348 N N . ARG A 1 168 ? -29.221 -32.198 14.286 1.00 78.31 168 ARG A N 1
ATOM 1349 C CA . ARG A 1 168 ? -30.485 -32.925 14.039 1.00 78.31 168 ARG A CA 1
ATOM 1350 C C . ARG A 1 168 ? -30.863 -33.020 12.554 1.00 78.31 168 ARG A C 1
ATOM 1352 O O . ARG A 1 168 ? -31.380 -34.033 12.098 1.00 78.31 168 ARG A O 1
ATOM 1359 N N . ARG A 1 169 ? -30.605 -31.964 11.772 1.00 75.50 169 ARG A N 1
ATOM 1360 C CA . ARG A 1 169 ? -30.869 -31.962 10.319 1.00 75.50 169 ARG A CA 1
ATOM 1361 C C . ARG A 1 169 ? -29.918 -32.857 9.522 1.00 75.50 169 ARG A C 1
ATOM 1363 O O . ARG A 1 169 ? -30.309 -33.294 8.444 1.00 75.50 169 ARG A O 1
ATOM 1370 N N . LYS A 1 170 ? -28.687 -33.073 9.995 1.00 74.19 170 LYS A N 1
ATOM 1371 C CA . LYS A 1 170 ? -27.741 -33.999 9.354 1.00 74.19 170 LYS A CA 1
ATOM 1372 C C . LYS A 1 170 ? -28.133 -35.446 9.646 1.00 74.19 170 LYS A C 1
ATOM 1374 O O . LYS A 1 170 ? -28.276 -36.210 8.702 1.00 74.19 170 LYS A O 1
ATOM 1379 N N . GLU A 1 171 ? -28.454 -35.749 10.903 1.00 71.06 171 GLU A N 1
ATOM 1380 C CA . GLU A 1 171 ? -28.947 -37.068 11.328 1.00 71.06 171 GLU A CA 1
ATOM 1381 C C . GLU A 1 171 ? -30.192 -37.485 10.526 1.00 71.06 171 GLU A C 1
ATOM 1383 O O . GLU A 1 171 ? -30.213 -38.552 9.923 1.00 71.06 171 GLU A O 1
ATOM 1388 N N . PHE A 1 172 ? -31.199 -36.610 10.396 1.00 71.88 172 PHE A N 1
ATOM 1389 C CA . PHE A 1 172 ? -32.418 -36.934 9.637 1.00 71.88 172 PHE A CA 1
ATOM 1390 C C . PHE A 1 172 ? -32.173 -37.241 8.148 1.00 71.88 172 PHE A C 1
ATOM 1392 O O . PHE A 1 172 ? -32.948 -37.977 7.538 1.00 71.88 172 PHE A O 1
ATOM 1399 N N . LYS A 1 173 ? -31.123 -36.671 7.541 1.00 63.38 173 LYS A N 1
ATOM 1400 C CA . LYS A 1 173 ? -30.780 -36.953 6.141 1.00 63.38 173 LYS A CA 1
ATOM 1401 C C . LYS A 1 173 ? -30.044 -38.279 5.981 1.00 63.38 173 LYS A C 1
ATOM 1403 O O . LYS A 1 173 ? -30.284 -38.948 4.988 1.00 63.38 173 LYS A O 1
ATOM 1408 N N . GLU A 1 174 ? -29.203 -38.665 6.936 1.00 58.28 174 GLU A N 1
ATOM 1409 C CA . GLU A 1 174 ? -28.487 -39.947 6.885 1.00 58.28 174 GLU A CA 1
ATOM 1410 C C . GLU A 1 174 ? -29.422 -41.144 7.121 1.00 58.28 174 GLU A C 1
ATOM 1412 O O . GLU A 1 174 ? -29.255 -42.176 6.478 1.00 58.28 174 GLU A O 1
ATOM 1417 N N . PHE A 1 175 ? -30.474 -40.999 7.939 1.00 56.88 175 PHE A N 1
ATOM 1418 C CA . PHE A 1 175 ? -31.480 -42.063 8.105 1.00 56.88 175 PHE A CA 1
ATOM 1419 C C . PHE A 1 175 ? -32.384 -42.259 6.879 1.00 56.88 175 PHE A C 1
ATOM 1421 O O . PHE A 1 175 ? -32.960 -43.333 6.701 1.00 56.88 175 PHE A O 1
ATOM 1428 N N . LYS A 1 176 ? -32.517 -41.252 6.007 1.00 53.97 176 LYS A N 1
ATOM 1429 C CA . LYS A 1 176 ? -33.252 -41.385 4.746 1.00 53.97 176 LYS A CA 1
ATOM 1430 C C . LYS A 1 176 ? -32.303 -41.821 3.631 1.00 53.97 176 LYS A C 1
ATOM 1432 O O . LYS A 1 176 ? -31.885 -41.011 2.811 1.00 53.97 176 LYS A O 1
ATOM 1437 N N . ASN A 1 177 ? -32.120 -43.141 3.575 1.00 49.72 177 ASN A N 1
ATOM 1438 C CA . ASN A 1 177 ? -31.746 -43.952 2.410 1.00 49.72 177 ASN A CA 1
ATOM 1439 C C . ASN A 1 177 ? -30.251 -44.274 2.230 1.00 49.72 177 ASN A C 1
ATOM 1441 O O . ASN A 1 177 ? -29.564 -43.585 1.477 1.00 49.72 177 ASN A O 1
ATOM 1445 N N . PRO A 1 178 ? -29.794 -45.430 2.741 1.00 54.47 178 PRO A N 1
ATOM 1446 C CA . PRO A 1 178 ? -28.756 -46.198 2.061 1.00 54.47 178 PRO A CA 1
ATOM 1447 C C . PRO A 1 178 ? -29.269 -46.931 0.798 1.00 54.47 178 PRO A C 1
ATOM 1449 O O . PRO A 1 178 ? -28.496 -47.074 -0.139 1.00 54.47 178 PRO A O 1
ATOM 1452 N N . ASP A 1 179 ? -30.563 -47.283 0.675 1.00 55.34 179 ASP A N 1
ATOM 1453 C CA . ASP A 1 179 ? -30.994 -48.272 -0.348 1.00 55.34 179 ASP A CA 1
ATOM 1454 C C . ASP A 1 179 ? -32.078 -47.837 -1.361 1.00 55.34 179 ASP A C 1
ATOM 1456 O O . ASP A 1 179 ? -32.789 -48.675 -1.910 1.00 55.34 179 ASP A O 1
ATOM 1460 N N . LYS A 1 180 ? -32.244 -46.541 -1.671 1.00 50.94 180 LYS A N 1
ATOM 1461 C CA . LYS A 1 180 ? -33.284 -46.095 -2.639 1.00 50.94 180 LYS A CA 1
ATOM 1462 C C . LYS A 1 180 ? -32.789 -45.232 -3.804 1.00 50.94 180 LYS A C 1
ATOM 1464 O O . LYS A 1 180 ? -33.491 -44.334 -4.252 1.00 50.94 180 LYS A O 1
ATOM 1469 N N . ASN A 1 181 ? -31.627 -45.584 -4.356 1.00 47.84 181 ASN A N 1
ATOM 1470 C CA . ASN A 1 181 ? -31.225 -45.217 -5.725 1.00 47.84 181 ASN A CA 1
ATOM 1471 C C . ASN A 1 181 ? -31.599 -46.300 -6.765 1.00 47.84 181 ASN A C 1
ATOM 1473 O O . ASN A 1 181 ? -30.928 -46.446 -7.782 1.00 47.84 181 ASN A O 1
ATOM 1477 N N . SER A 1 182 ? -32.676 -47.059 -6.536 1.00 48.72 182 SER A N 1
ATOM 1478 C CA . SER A 1 182 ? -33.219 -48.004 -7.516 1.00 48.72 182 SER A CA 1
ATOM 1479 C C . SER A 1 182 ? -34.714 -47.771 -7.697 1.00 48.72 182 SER A C 1
ATOM 1481 O O . SER A 1 182 ? -35.534 -48.109 -6.848 1.00 48.72 182 SER A O 1
ATOM 1483 N N . SER A 1 183 ? -35.029 -47.167 -8.830 1.00 46.88 183 SER A N 1
ATOM 1484 C CA . SER A 1 183 ? -36.312 -47.054 -9.511 1.00 46.88 183 SER A CA 1
ATOM 1485 C C . SER A 1 183 ? -37.212 -48.291 -9.346 1.00 46.88 183 SER A C 1
ATOM 1487 O O . SER A 1 183 ? -37.125 -49.225 -10.134 1.00 46.88 183 SER A O 1
ATOM 1489 N N . MET A 1 184 ? -38.123 -48.308 -8.373 1.00 46.00 184 MET A N 1
ATOM 1490 C CA . MET A 1 184 ? -39.288 -49.198 -8.424 1.00 46.00 184 MET A CA 1
ATOM 1491 C C . MET A 1 184 ? -40.533 -48.435 -7.989 1.00 46.00 184 MET A C 1
ATOM 1493 O O . MET A 1 184 ? -40.761 -48.163 -6.814 1.00 46.00 184 MET A O 1
ATOM 1497 N N . ASP A 1 185 ? -41.283 -48.070 -9.024 1.00 51.50 185 ASP A N 1
ATOM 1498 C CA . ASP A 1 185 ? -42.708 -47.773 -9.067 1.00 51.50 185 ASP A CA 1
ATOM 1499 C C . ASP A 1 185 ? -43.462 -48.465 -7.917 1.00 51.50 185 ASP A C 1
ATOM 1501 O O . ASP A 1 185 ? -43.479 -49.695 -7.821 1.00 51.50 185 ASP A O 1
ATOM 1505 N N . HIS A 1 186 ? -44.043 -47.662 -7.022 1.00 57.44 186 HIS A N 1
ATOM 1506 C CA . HIS A 1 186 ? -44.821 -48.095 -5.862 1.00 57.44 186 HIS A CA 1
ATOM 1507 C C . HIS A 1 186 ? -46.166 -48.691 -6.304 1.00 57.44 186 HIS A C 1
ATOM 1509 O O . HIS A 1 186 ? -47.237 -48.169 -6.005 1.00 57.44 186 HIS A O 1
ATOM 1515 N N . ARG A 1 187 ? -46.116 -49.810 -7.027 1.00 57.53 187 ARG A N 1
ATOM 1516 C CA . ARG A 1 187 ? -47.270 -50.671 -7.263 1.00 57.53 187 ARG A CA 1
ATOM 1517 C C . ARG A 1 187 ? -47.485 -51.460 -5.985 1.00 57.53 187 ARG A C 1
ATOM 1519 O O . ARG A 1 187 ? -46.763 -52.417 -5.716 1.00 57.53 187 ARG A O 1
ATOM 1526 N N . TYR A 1 188 ? -48.434 -51.021 -5.168 1.00 67.25 188 TYR A N 1
ATOM 1527 C CA . TYR A 1 188 ? -48.896 -51.815 -4.038 1.00 67.25 188 TYR A CA 1
ATOM 1528 C C . TYR A 1 188 ? -49.359 -53.182 -4.573 1.00 67.25 188 TYR A C 1
ATOM 1530 O O . TYR A 1 188 ? -50.245 -53.224 -5.434 1.00 67.25 188 TYR A O 1
ATOM 1538 N N . PRO A 1 189 ? -48.731 -54.297 -4.155 1.00 64.00 189 PRO A N 1
ATOM 1539 C CA . PRO A 1 189 ? -49.077 -55.612 -4.673 1.00 64.00 189 PRO A CA 1
ATOM 1540 C C . PRO A 1 189 ? -50.536 -55.915 -4.317 1.00 64.00 189 PRO A C 1
ATOM 1542 O O . PRO A 1 189 ? -50.914 -55.867 -3.152 1.00 64.00 189 PRO A O 1
ATOM 1545 N N . GLY A 1 190 ? -51.358 -56.189 -5.332 1.00 66.62 190 GLY A N 1
ATOM 1546 C CA . GLY A 1 190 ? -52.786 -56.486 -5.173 1.00 66.62 190 GLY A CA 1
ATOM 1547 C C . GLY A 1 190 ? -53.747 -55.362 -5.573 1.00 66.62 190 GLY A C 1
ATOM 1548 O O . GLY A 1 190 ? -54.934 -55.636 -5.719 1.00 66.62 190 GLY A O 1
ATOM 1549 N N . LEU A 1 191 ? -53.274 -54.135 -5.835 1.00 68.12 191 LEU A N 1
ATOM 1550 C CA . LEU A 1 191 ? -54.114 -53.094 -6.439 1.00 68.12 191 LEU A CA 1
ATOM 1551 C C . LEU A 1 191 ? -54.126 -53.255 -7.963 1.00 68.12 191 LEU A C 1
ATOM 1553 O O . LEU A 1 191 ? -53.170 -52.895 -8.654 1.00 68.12 191 LEU A O 1
ATOM 1557 N N . THR A 1 192 ? -55.218 -53.802 -8.494 1.00 67.69 192 THR A N 1
ATOM 1558 C CA . THR A 1 192 ? -55.493 -53.720 -9.931 1.00 67.69 192 THR A CA 1
ATOM 1559 C C . THR A 1 192 ? -55.950 -52.292 -10.258 1.00 67.69 192 THR A C 1
ATOM 1561 O O . THR A 1 192 ? -56.859 -51.777 -9.606 1.00 67.69 192 THR A O 1
ATOM 1564 N N . PRO A 1 193 ? -55.324 -51.598 -11.226 1.00 75.25 193 PRO A N 1
ATOM 1565 C CA . PRO A 1 193 ? -55.742 -50.249 -11.586 1.00 75.25 193 PRO A CA 1
ATOM 1566 C C . PRO A 1 193 ? -57.182 -50.269 -12.117 1.00 75.25 193 PRO A C 1
ATOM 1568 O O . PRO A 1 193 ? -57.477 -50.999 -13.061 1.00 75.25 193 PRO A O 1
ATOM 1571 N N . GLY A 1 194 ? -58.064 -49.455 -11.535 1.00 69.88 194 GLY A N 1
ATOM 1572 C CA . GLY A 1 194 ? -59.427 -49.240 -12.037 1.00 69.88 194 GLY A CA 1
ATOM 1573 C C . GLY A 1 194 ? -60.527 -50.135 -11.452 1.00 69.88 194 GLY A C 1
ATOM 1574 O O . GLY A 1 194 ? -61.673 -49.992 -11.865 1.00 69.88 194 GLY A O 1
ATOM 1575 N N . LEU A 1 195 ? -60.226 -51.010 -10.488 1.00 75.56 195 LEU A N 1
ATOM 1576 C CA . LEU A 1 195 ? -61.233 -51.758 -9.726 1.00 75.56 195 LEU A CA 1
ATOM 1577 C C . LEU A 1 195 ? -61.078 -51.451 -8.235 1.00 75.56 195 LEU A C 1
ATOM 1579 O O . LEU A 1 195 ? -60.009 -51.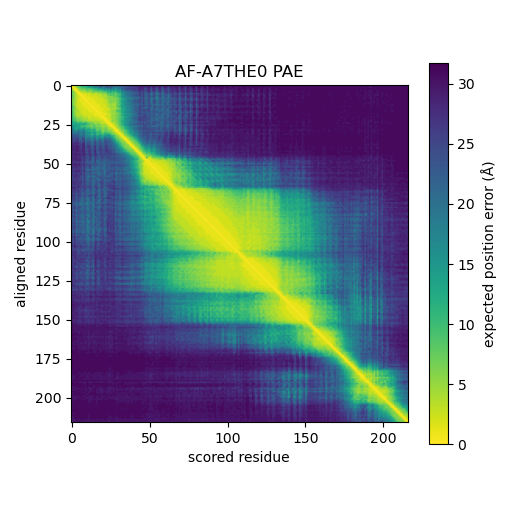655 -7.661 1.00 75.56 195 LEU A O 1
ATOM 1583 N N . ALA A 1 196 ? -62.147 -50.952 -7.612 1.00 72.31 196 ALA A N 1
ATOM 1584 C CA . ALA A 1 196 ? -62.210 -50.840 -6.159 1.00 72.31 196 ALA A CA 1
ATOM 1585 C C . ALA A 1 196 ? -62.088 -52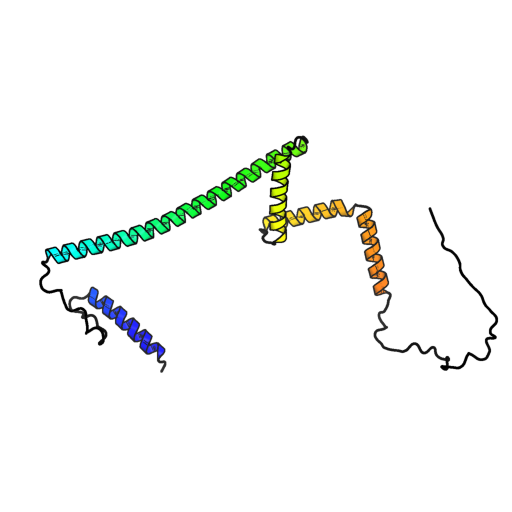.248 -5.538 1.00 72.31 196 ALA A C 1
ATOM 1587 O O . ALA A 1 196 ? -62.661 -53.194 -6.092 1.00 72.31 196 ALA A O 1
ATOM 1588 N N . PRO A 1 197 ? -61.352 -52.425 -4.425 1.00 70.31 197 PRO A N 1
ATOM 1589 C CA . PRO A 1 197 ? -61.273 -53.711 -3.743 1.00 70.31 197 PRO A CA 1
ATOM 1590 C C . PRO A 1 197 ? -62.677 -54.225 -3.409 1.00 70.31 197 PRO A C 1
ATOM 1592 O O . PRO A 1 197 ? -63.434 -53.585 -2.682 1.00 70.31 197 PRO A O 1
ATOM 1595 N N . VAL A 1 198 ? -63.033 -55.382 -3.963 1.00 65.00 198 VAL A N 1
ATOM 1596 C CA . VAL A 1 198 ? -64.341 -56.002 -3.740 1.00 65.00 198 VAL A CA 1
ATOM 1597 C C . VAL A 1 198 ? -64.393 -56.480 -2.287 1.00 65.00 198 VAL A C 1
ATOM 1599 O O . VAL A 1 198 ? -63.688 -57.422 -1.934 1.00 65.00 198 VAL A O 1
ATOM 1602 N N . GLY A 1 199 ? -65.191 -55.827 -1.440 1.00 63.81 199 GLY A N 1
ATOM 1603 C CA . GLY A 1 199 ? -65.424 -56.254 -0.053 1.00 63.81 199 GLY A CA 1
ATOM 1604 C C . GLY A 1 199 ? -65.245 -55.184 1.026 1.00 63.81 199 GLY A C 1
ATOM 1605 O O . GLY A 1 199 ? -65.574 -55.455 2.175 1.00 63.81 199 GLY A O 1
ATOM 1606 N N . LEU A 1 200 ? -64.777 -53.982 0.683 1.00 63.50 200 LEU A N 1
ATOM 1607 C CA . LEU A 1 200 ? -64.882 -52.819 1.568 1.00 63.50 200 LEU A CA 1
ATOM 1608 C C . LEU A 1 200 ? -66.119 -52.021 1.157 1.00 63.50 200 LEU A C 1
ATOM 1610 O O . LEU A 1 200 ? -66.094 -51.269 0.186 1.00 63.50 200 LEU A O 1
ATOM 1614 N N . SER A 1 201 ? -67.226 -52.277 1.851 1.00 46.72 201 SER A N 1
ATOM 1615 C CA . SER A 1 201 ? -68.415 -51.428 1.817 1.00 46.72 201 SER A CA 1
ATOM 1616 C C . SER A 1 201 ? -68.032 -49.996 2.212 1.00 46.72 201 SER A C 1
ATOM 1618 O O . SER A 1 201 ? -67.271 -49.794 3.155 1.00 46.72 201 SER A O 1
ATOM 1620 N N . ASP A 1 202 ? -68.556 -49.037 1.455 1.00 57.12 202 ASP A N 1
ATOM 1621 C CA . ASP A 1 202 ? -68.258 -47.596 1.440 1.00 57.12 202 ASP A CA 1
ATOM 1622 C C . ASP A 1 202 ? -68.881 -46.825 2.623 1.00 57.12 202 ASP A C 1
ATOM 1624 O O . ASP A 1 202 ? -69.489 -45.775 2.449 1.00 57.12 202 ASP A O 1
ATOM 1628 N N . GLU A 1 203 ? -68.795 -47.366 3.838 1.00 48.84 203 GLU A N 1
ATOM 1629 C CA . GLU A 1 203 ? -69.422 -46.759 5.018 1.00 48.84 203 GLU A CA 1
ATOM 1630 C C . GLU A 1 203 ? -68.499 -46.792 6.238 1.00 48.84 203 GLU A C 1
ATOM 1632 O O . GLU A 1 203 ? -68.818 -47.468 7.199 1.00 48.84 203 GLU A O 1
ATOM 1637 N N . GLU A 1 204 ? -67.371 -46.075 6.219 1.00 46.03 204 GLU A N 1
ATOM 1638 C CA . GLU A 1 204 ? -66.809 -45.443 7.432 1.00 46.03 204 GLU A CA 1
ATOM 1639 C C . GLU A 1 204 ? -66.062 -44.163 7.029 1.00 46.03 204 GLU A C 1
ATOM 1641 O O . GLU A 1 204 ? -64.842 -44.105 6.867 1.00 46.03 204 GLU A O 1
ATOM 1646 N N . ASP A 1 205 ? -66.866 -43.123 6.831 1.00 43.12 205 ASP A N 1
ATOM 1647 C CA . ASP A 1 205 ? -66.507 -41.732 7.061 1.00 43.12 205 ASP A CA 1
ATOM 1648 C C . ASP A 1 205 ? -66.012 -41.599 8.514 1.00 43.12 205 ASP A C 1
ATOM 1650 O O . ASP A 1 205 ? -66.802 -41.617 9.455 1.00 43.12 205 ASP A O 1
ATOM 1654 N N . SER A 1 206 ? -64.696 -41.548 8.718 1.00 42.81 206 SER A N 1
ATOM 1655 C CA . SER A 1 206 ? -64.117 -41.107 9.988 1.00 42.81 206 SER A CA 1
ATOM 1656 C C . SER A 1 206 ? -63.036 -40.082 9.704 1.00 42.81 206 SER A C 1
ATOM 1658 O O . SER A 1 206 ? -61.849 -40.380 9.559 1.00 42.81 206 SER A O 1
ATOM 1660 N N . SER A 1 207 ? -63.513 -38.844 9.617 1.00 42.09 207 SER A N 1
ATOM 1661 C CA . SER A 1 207 ? -62.830 -37.656 10.107 1.00 42.09 207 SER A CA 1
ATOM 1662 C C . SER A 1 207 ? -61.966 -37.968 11.332 1.00 42.09 207 SER A C 1
ATOM 1664 O O . SER A 1 207 ? -62.477 -38.471 12.331 1.00 42.09 207 SER A O 1
ATOM 1666 N N . ASP A 1 208 ? -60.689 -37.623 11.263 1.00 42.44 208 ASP A N 1
ATOM 1667 C CA . ASP A 1 208 ? -59.872 -37.378 12.451 1.00 42.44 208 ASP A CA 1
ATOM 1668 C C . ASP A 1 208 ? -59.018 -36.140 12.140 1.00 42.44 208 ASP A C 1
ATOM 1670 O O . ASP A 1 208 ? -57.831 -36.185 11.806 1.00 42.44 208 ASP A O 1
ATOM 1674 N N . GLU A 1 209 ? -59.725 -35.006 12.100 1.00 40.34 209 GLU A N 1
ATOM 1675 C CA . GLU A 1 209 ? -59.203 -33.767 12.659 1.00 40.34 209 GLU A CA 1
ATOM 1676 C C . GLU A 1 209 ? -58.903 -34.062 14.124 1.00 40.34 209 GLU A C 1
ATOM 1678 O O . GLU A 1 209 ? -59.833 -34.381 14.848 1.00 40.34 209 GLU A O 1
ATOM 1683 N N . ASP A 1 210 ? -57.650 -33.945 14.562 1.00 42.78 210 ASP A N 1
ATOM 1684 C CA . ASP A 1 210 ? -57.433 -33.482 15.925 1.00 42.78 210 ASP A CA 1
ATOM 1685 C C . ASP A 1 210 ? -56.040 -32.887 16.160 1.00 42.78 210 ASP A C 1
ATOM 1687 O O . ASP A 1 210 ? -54.984 -33.512 16.013 1.00 42.78 210 ASP A O 1
ATOM 1691 N N . ASP A 1 211 ? -56.140 -31.641 16.615 1.00 42.00 211 ASP A N 1
ATOM 1692 C CA . ASP A 1 211 ? -55.374 -31.024 17.685 1.00 42.00 211 ASP A CA 1
ATOM 1693 C C . ASP A 1 211 ? -53.965 -30.486 17.394 1.00 42.00 211 ASP A C 1
ATOM 1695 O O . ASP A 1 211 ? -52.917 -30.982 17.821 1.00 42.00 211 ASP A O 1
ATOM 1699 N N . ASP A 1 212 ? -54.006 -29.285 16.810 1.00 42.97 212 ASP A N 1
ATOM 1700 C CA . ASP A 1 212 ? -53.433 -28.079 17.418 1.00 42.97 212 ASP A CA 1
ATOM 1701 C C . ASP A 1 212 ? -53.352 -28.145 18.958 1.00 42.97 212 ASP A C 1
ATOM 1703 O O . ASP A 1 212 ? -54.332 -27.929 19.666 1.00 42.97 212 ASP A O 1
ATOM 1707 N N . ARG A 1 213 ? -52.146 -28.348 19.504 1.00 41.53 213 ARG A N 1
ATOM 1708 C CA . ARG A 1 213 ? -51.844 -28.092 20.923 1.00 41.53 213 ARG A CA 1
ATOM 1709 C C . ARG A 1 213 ? -50.426 -27.577 21.128 1.00 41.53 213 ARG A C 1
ATOM 1711 O O . ARG A 1 213 ? -49.464 -28.343 21.179 1.00 41.53 213 ARG A O 1
ATOM 1718 N N . ASN A 1 214 ? -50.295 -26.266 21.309 1.00 44.84 214 ASN A N 1
ATOM 1719 C CA . ASN A 1 214 ? -50.239 -25.649 22.643 1.00 44.84 214 ASN A CA 1
ATOM 1720 C C . ASN A 1 214 ? -49.559 -24.277 22.571 1.00 44.84 214 ASN A C 1
ATOM 1722 O O . ASN A 1 214 ? -48.334 -24.169 22.467 1.00 44.84 214 ASN A O 1
ATOM 1726 N N . ASP A 1 215 ? -50.401 -23.251 22.691 1.00 40.47 215 ASP A N 1
ATOM 1727 C CA . ASP A 1 215 ? -50.064 -21.975 23.310 1.00 40.47 215 ASP A CA 1
ATOM 1728 C C . ASP A 1 215 ? -49.553 -22.197 24.744 1.00 40.47 215 ASP A C 1
ATOM 1730 O O . ASP A 1 215 ? -50.157 -22.951 25.510 1.00 40.47 215 ASP A O 1
ATOM 1734 N N . TYR A 1 216 ? -48.430 -21.532 25.037 1.00 50.69 216 TYR A N 1
ATOM 1735 C CA . TYR A 1 216 ? -47.928 -20.924 26.286 1.00 50.69 216 TYR A CA 1
ATOM 1736 C C . TYR A 1 216 ? -46.399 -21.029 26.371 1.00 50.69 216 TYR A C 1
ATOM 1738 O O . TYR A 1 216 ? -45.857 -22.135 26.599 1.00 50.69 216 TYR A O 1
#